Protein AF-A0A842RXN8-F1 (afdb_monomer)

Secondary structure (DSSP, 8-state):
----HHHHHHHTTGGGS-EEEEEE--S-EEEETTEEEEHHHHHHHHHHHHH-TT-EEEEEEETTEEEEEEEETTTTEEEEEEEEE-SS-TT-GGGEEEEEEEEES-HHHHHHHHHHHHTTSTT-SGGG--HHHHHHHH---HHHHHHHHHHHHTT-------------PEEPTTT--EE-TT-SB-TTT--B--

Structure (mmCIF, N/CA/C/O backbone):
data_AF-A0A842RXN8-F1
#
_entry.id   AF-A0A842RXN8-F1
#
loop_
_atom_site.group_PDB
_atom_site.id
_atom_site.type_symbol
_atom_site.label_atom_id
_atom_site.label_alt_id
_atom_site.label_comp_id
_atom_site.label_asym_id
_atom_site.label_entity_id
_atom_site.label_seq_id
_atom_site.pdbx_PDB_ins_code
_atom_site.Cartn_x
_atom_site.Cartn_y
_atom_site.Cartn_z
_atom_site.occupancy
_atom_site.B_iso_or_equiv
_atom_site.auth_seq_id
_atom_site.auth_comp_id
_atom_site.auth_asym_id
_atom_site.auth_atom_id
_atom_site.pdbx_PDB_model_num
ATOM 1 N N . MET A 1 1 ? -22.530 16.333 -2.460 1.00 47.72 1 MET A N 1
ATOM 2 C CA . MET A 1 1 ? -21.051 16.400 -2.542 1.00 47.72 1 MET A CA 1
ATOM 3 C C . MET A 1 1 ? -20.517 15.001 -2.287 1.00 47.72 1 MET A C 1
ATOM 5 O O . MET A 1 1 ? -20.936 14.404 -1.306 1.00 47.72 1 MET A O 1
ATOM 9 N N . GLY A 1 2 ? -19.702 14.443 -3.186 1.00 62.78 2 GLY A N 1
ATOM 10 C CA . GLY A 1 2 ? -19.192 13.072 -3.041 1.00 62.78 2 GLY A CA 1
ATOM 11 C C . GLY A 1 2 ? -18.270 12.905 -1.828 1.00 62.78 2 GLY A C 1
ATOM 12 O O . GLY A 1 2 ? -17.627 13.869 -1.405 1.00 62.78 2 GLY A O 1
ATOM 13 N N . ARG A 1 3 ? -18.215 11.684 -1.283 1.00 77.88 3 ARG A N 1
ATOM 14 C CA . ARG A 1 3 ? -17.293 11.303 -0.204 1.00 77.88 3 ARG A CA 1
ATOM 15 C C . ARG A 1 3 ? -15.842 11.494 -0.651 1.00 77.88 3 ARG A C 1
ATOM 17 O O . ARG A 1 3 ? -15.485 11.142 -1.775 1.00 77.88 3 ARG A O 1
ATOM 24 N N . ASN A 1 4 ? -15.014 12.084 0.209 1.00 91.00 4 ASN A N 1
ATOM 25 C CA . ASN A 1 4 ? -13.593 12.319 -0.063 1.00 91.00 4 ASN A CA 1
ATOM 26 C C . ASN A 1 4 ? -12.763 11.580 0.983 1.00 91.00 4 ASN A C 1
ATOM 28 O O . ASN A 1 4 ? -12.645 12.052 2.114 1.00 91.00 4 ASN A O 1
ATOM 32 N N . ALA A 1 5 ? -12.176 10.445 0.589 1.00 93.38 5 ALA A N 1
ATOM 33 C CA . ALA A 1 5 ? -11.492 9.536 1.508 1.00 93.38 5 ALA A CA 1
ATOM 34 C C . ALA A 1 5 ? -10.408 10.247 2.333 1.00 93.38 5 ALA A C 1
ATOM 36 O O . ALA A 1 5 ? -10.361 10.083 3.547 1.00 93.38 5 ALA A O 1
ATOM 37 N N . LYS A 1 6 ? -9.600 11.120 1.714 1.00 95.25 6 LYS A N 1
ATOM 38 C CA . LYS A 1 6 ? -8.552 11.883 2.416 1.00 95.25 6 LYS A CA 1
ATOM 39 C C . LYS A 1 6 ? -9.122 12.821 3.479 1.00 95.25 6 LYS A C 1
ATOM 41 O O . LYS A 1 6 ? -8.621 12.885 4.604 1.00 95.25 6 LYS A O 1
ATOM 46 N N . LYS A 1 7 ? -10.147 13.599 3.116 1.00 94.56 7 LYS A N 1
ATOM 47 C CA . LYS A 1 7 ? -10.779 14.557 4.034 1.00 94.56 7 LYS A CA 1
ATOM 48 C C . LYS A 1 7 ? -11.451 13.822 5.193 1.00 94.56 7 LYS A C 1
ATOM 50 O O . LYS A 1 7 ? -11.283 14.234 6.338 1.00 94.56 7 LYS A O 1
ATOM 55 N N . GLU A 1 8 ? -12.149 12.730 4.900 1.00 94.50 8 GLU A N 1
ATOM 56 C CA . GLU A 1 8 ? -12.838 11.902 5.892 1.00 94.50 8 GLU A CA 1
ATOM 57 C C . GLU A 1 8 ? -11.858 11.207 6.836 1.00 94.50 8 GLU A C 1
ATOM 59 O O . GLU A 1 8 ? -12.010 11.319 8.051 1.00 94.50 8 GLU A O 1
ATOM 64 N N . ALA A 1 9 ? -10.802 10.587 6.306 1.00 94.25 9 ALA A N 1
ATOM 65 C CA . ALA A 1 9 ? -9.744 9.972 7.101 1.00 94.25 9 ALA A CA 1
ATOM 66 C C . ALA A 1 9 ? -9.095 10.984 8.059 1.00 94.25 9 ALA A C 1
ATOM 68 O O . ALA A 1 9 ? -8.875 10.684 9.234 1.00 94.25 9 ALA A O 1
ATOM 69 N N . LYS A 1 10 ? -8.845 12.219 7.593 1.00 94.81 10 LYS A N 1
ATOM 70 C CA . LYS A 1 10 ? -8.321 13.301 8.441 1.00 94.81 10 LYS A CA 1
ATOM 71 C C . LYS A 1 10 ? -9.308 13.698 9.540 1.00 94.81 10 LYS A C 1
ATOM 73 O O . LYS A 1 10 ? -8.903 13.808 10.694 1.00 94.81 10 LYS A O 1
ATOM 78 N N . GLN A 1 11 ? -10.577 13.918 9.195 1.00 95.06 11 GLN A N 1
ATOM 79 C CA . GLN A 1 11 ? -11.619 14.305 10.155 1.00 95.06 11 GLN A CA 1
ATOM 80 C C . GLN A 1 11 ? -11.840 13.237 11.230 1.00 95.06 11 GLN A C 1
ATOM 82 O O . GLN A 1 11 ? -12.031 13.574 12.393 1.00 95.06 11 GLN A O 1
ATOM 87 N N . LYS A 1 12 ? -11.755 11.961 10.850 1.00 94.56 12 LYS A N 1
ATOM 88 C CA . LYS A 1 12 ? -11.959 10.810 11.739 1.00 94.56 12 LYS A CA 1
ATOM 89 C C . LYS A 1 12 ? -10.683 10.348 12.449 1.00 94.56 12 LYS A C 1
ATOM 91 O O . LYS A 1 12 ? -10.710 9.363 13.172 1.00 94.56 12 LYS A O 1
ATOM 96 N N . GLY A 1 13 ? -9.564 11.052 12.267 1.00 95.19 13 GLY A N 1
ATOM 97 C CA . GLY A 1 13 ? -8.332 10.796 13.011 1.00 95.19 13 GLY A CA 1
ATOM 98 C C . GLY A 1 13 ? -7.516 9.585 12.548 1.00 95.19 13 GLY A C 1
ATOM 99 O O . GLY 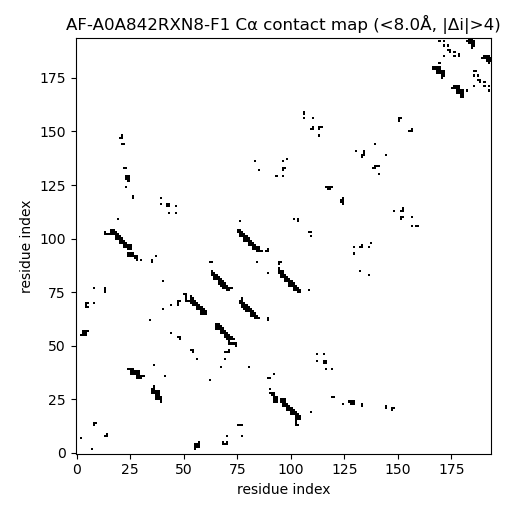A 1 13 ? -6.595 9.200 13.258 1.00 95.19 13 GLY A O 1
ATOM 100 N N . PHE A 1 14 ? -7.761 9.030 11.357 1.00 95.19 14 PHE A N 1
ATOM 101 C CA . PHE A 1 14 ? -7.015 7.868 10.839 1.00 95.19 14 PHE A CA 1
ATOM 102 C C . PHE A 1 14 ? -5.510 8.135 10.717 1.00 95.19 14 PHE A C 1
ATOM 104 O O . PHE A 1 14 ? -4.695 7.248 10.926 1.00 95.19 14 PHE A O 1
ATOM 111 N N . LYS A 1 15 ? -5.119 9.389 10.460 1.00 93.62 15 LYS A N 1
ATOM 112 C CA . LYS A 1 15 ? -3.708 9.816 10.430 1.00 93.62 15 LYS A CA 1
ATOM 113 C C . LYS A 1 15 ? -2.999 9.761 11.793 1.00 93.62 15 LYS A C 1
ATOM 115 O O . LYS A 1 15 ? -1.802 10.015 11.841 1.00 93.62 15 LYS A O 1
ATOM 120 N N . LYS A 1 16 ? -3.724 9.482 12.881 1.00 94.75 16 LYS A N 1
ATOM 121 C CA . LYS A 1 16 ? -3.166 9.262 14.224 1.00 94.75 16 LYS A CA 1
ATOM 122 C C . LYS A 1 16 ? -2.977 7.776 14.549 1.00 94.75 16 LYS A C 1
ATOM 124 O O . LYS A 1 16 ? -2.412 7.471 15.592 1.00 94.75 16 LYS A O 1
ATOM 129 N N . LEU A 1 17 ? -3.477 6.874 13.701 1.00 94.06 17 LEU A N 1
ATOM 130 C CA . LEU A 1 17 ? -3.315 5.435 13.885 1.00 94.06 17 LEU A CA 1
ATOM 131 C C . LEU A 1 17 ? -1.861 5.017 13.627 1.00 94.06 17 LEU A C 1
ATOM 133 O O . LEU A 1 17 ? -1.145 5.735 12.916 1.00 94.06 17 LEU A O 1
ATOM 137 N N . PRO A 1 18 ? -1.433 3.851 14.148 1.00 96.44 18 PRO A N 1
ATOM 138 C CA . PRO A 1 18 ? -0.159 3.259 13.770 1.00 96.44 18 PRO A CA 1
ATOM 139 C C . PRO A 1 18 ? -0.029 3.176 12.247 1.00 96.44 18 PRO A C 1
ATOM 141 O O . PRO A 1 18 ? -0.975 2.811 11.544 1.00 96.44 18 PRO A O 1
ATOM 144 N N . MET A 1 19 ? 1.146 3.549 11.746 1.00 97.31 19 MET A N 1
ATOM 145 C CA . MET A 1 19 ? 1.426 3.633 10.318 1.00 97.31 19 MET A CA 1
ATOM 146 C C . MET A 1 19 ? 2.530 2.650 9.941 1.00 97.31 19 MET A C 1
ATOM 148 O O . MET A 1 19 ? 3.609 2.676 10.530 1.00 97.31 19 MET A O 1
ATOM 152 N N . THR A 1 20 ? 2.283 1.848 8.909 1.00 97.69 20 THR A N 1
ATOM 153 C CA . THR A 1 20 ? 3.316 1.075 8.212 1.00 97.69 20 THR A CA 1
ATOM 154 C C . THR A 1 20 ? 3.541 1.665 6.827 1.00 97.69 20 THR A C 1
ATOM 156 O O . THR A 1 20 ? 2.581 1.967 6.119 1.00 97.69 20 THR A O 1
ATOM 159 N N . THR A 1 21 ? 4.801 1.824 6.422 1.00 98.25 21 THR A N 1
ATOM 160 C CA . THR A 1 21 ? 5.158 2.282 5.075 1.00 98.25 21 THR A CA 1
ATOM 161 C C . THR A 1 21 ? 5.793 1.150 4.285 1.00 98.25 21 THR A C 1
ATOM 163 O O . THR A 1 21 ? 6.840 0.644 4.671 1.00 98.25 21 THR A O 1
ATOM 166 N N . LEU A 1 22 ? 5.198 0.805 3.148 1.00 98.06 22 LEU A N 1
ATOM 167 C CA . LEU A 1 22 ? 5.784 -0.081 2.151 1.00 98.06 22 LEU A CA 1
ATOM 168 C C . LEU A 1 22 ? 6.239 0.730 0.940 1.00 98.06 22 LEU A C 1
ATOM 170 O O . LEU A 1 22 ? 5.736 1.821 0.657 1.00 98.06 22 LEU A O 1
ATOM 174 N N . TYR A 1 23 ? 7.182 0.162 0.206 1.00 98.19 23 TYR A N 1
ATOM 175 C CA . TYR A 1 23 ? 7.696 0.714 -1.039 1.00 98.19 23 TYR A CA 1
ATOM 176 C C . TYR A 1 23 ? 7.709 -0.372 -2.101 1.00 98.19 23 TYR A C 1
ATOM 178 O O . TYR A 1 23 ? 7.954 -1.529 -1.774 1.00 98.19 23 TYR A O 1
ATOM 186 N N . GLY A 1 24 ? 7.468 -0.012 -3.355 1.00 96.75 24 GLY A N 1
ATOM 187 C CA . GLY A 1 24 ? 7.450 -0.989 -4.436 1.00 96.75 24 GLY A CA 1
ATOM 188 C C . GLY A 1 24 ? 7.269 -0.352 -5.800 1.00 96.75 24 GLY A C 1
ATOM 189 O O . GLY A 1 24 ? 7.542 0.834 -5.996 1.00 96.75 24 GLY A O 1
ATOM 190 N N . ARG A 1 25 ? 6.790 -1.147 -6.746 1.00 95.38 25 ARG A N 1
ATOM 191 C CA . ARG A 1 25 ? 6.316 -0.665 -8.038 1.00 95.38 25 ARG A CA 1
ATOM 192 C C . ARG A 1 25 ? 5.126 -1.496 -8.503 1.00 95.38 25 ARG A C 1
ATOM 194 O O . ARG A 1 25 ? 5.035 -2.665 -8.117 1.00 95.38 25 ARG A O 1
ATOM 201 N N . PRO A 1 26 ? 4.272 -0.938 -9.369 1.00 96.56 26 PRO A N 1
ATOM 202 C CA . PRO A 1 26 ? 3.205 -1.713 -9.970 1.00 96.56 26 PRO A CA 1
ATOM 203 C C . PRO A 1 26 ? 3.763 -2.736 -10.966 1.00 96.56 26 PRO A C 1
ATOM 205 O O . PRO A 1 26 ? 4.841 -2.547 -11.559 1.00 96.56 26 PRO A O 1
ATOM 208 N N . LYS A 1 27 ? 3.006 -3.815 -11.187 1.00 96.38 27 LYS A N 1
ATOM 209 C CA . LYS A 1 27 ? 3.269 -4.765 -12.284 1.00 96.38 27 LYS A CA 1
ATOM 210 C C . LYS A 1 27 ? 2.697 -4.227 -13.587 1.00 96.38 27 LYS A C 1
ATOM 212 O O . LYS A 1 27 ? 3.329 -4.337 -14.636 1.00 96.38 27 LYS A O 1
ATOM 217 N N . SER A 1 28 ? 1.542 -3.575 -13.511 1.00 95.69 28 SER A N 1
ATOM 218 C CA . SER A 1 28 ? 0.807 -3.055 -14.655 1.00 95.69 28 SER A CA 1
ATOM 219 C C . SER A 1 28 ? 0.072 -1.749 -14.347 1.00 95.69 28 SER A C 1
ATOM 221 O O . SER A 1 28 ? -0.269 -1.430 -13.208 1.00 95.69 28 SER A O 1
ATOM 223 N N . MET A 1 29 ? -0.193 -0.984 -15.407 1.00 93.69 29 MET A N 1
ATOM 224 C CA . MET A 1 29 ? -0.922 0.280 -15.345 1.00 93.69 29 MET A CA 1
ATOM 225 C C . MET A 1 29 ? -2.223 0.154 -16.132 1.00 93.69 29 MET A C 1
ATOM 227 O O . MET A 1 29 ? -2.208 -0.119 -17.333 1.00 93.69 29 MET A O 1
ATOM 231 N N . LYS A 1 30 ? -3.363 0.412 -15.489 1.00 92.19 30 LYS A N 1
ATOM 232 C CA . LYS A 1 30 ? -4.641 0.560 -16.187 1.00 92.19 30 LYS A CA 1
ATOM 233 C C . LYS A 1 30 ? -4.811 2.001 -16.643 1.00 92.19 30 LYS A C 1
ATOM 235 O O . LYS A 1 30 ? -4.918 2.916 -15.824 1.00 92.19 30 LYS A O 1
ATOM 240 N N . MET A 1 31 ? -4.887 2.197 -17.954 1.00 88.00 31 MET A N 1
ATOM 241 C CA . MET A 1 31 ? -5.174 3.507 -18.527 1.00 88.00 31 MET A CA 1
ATOM 242 C C . MET A 1 31 ? -6.654 3.858 -18.388 1.00 88.00 31 MET A C 1
ATOM 244 O O . MET A 1 31 ? -7.544 3.048 -18.641 1.00 88.00 31 MET A O 1
ATOM 248 N N . MET A 1 32 ? -6.899 5.095 -17.980 1.00 82.44 32 MET A N 1
ATOM 249 C CA . MET A 1 32 ? -8.198 5.755 -17.964 1.00 82.44 32 MET A CA 1
ATOM 250 C C . MET A 1 32 ? -8.091 7.017 -18.830 1.00 82.44 32 MET A C 1
ATOM 252 O O . MET A 1 32 ? -6.990 7.485 -19.099 1.00 82.44 32 MET A O 1
ATOM 256 N N . PHE A 1 33 ? -9.221 7.587 -19.251 1.00 75.31 33 PHE A N 1
ATOM 257 C CA . PHE A 1 33 ? -9.285 8.659 -20.260 1.00 75.31 33 PHE A CA 1
ATOM 258 C C . PHE A 1 33 ? -8.192 9.745 -20.140 1.00 75.31 33 PHE A C 1
ATOM 260 O O . PHE A 1 33 ? -7.535 10.070 -21.120 1.00 75.31 33 PHE A O 1
ATOM 267 N N . SER A 1 34 ? -7.952 10.267 -18.932 1.00 71.50 34 SER A N 1
ATOM 268 C CA . SER A 1 34 ? -6.905 11.267 -18.651 1.00 71.50 34 SER A CA 1
ATOM 269 C C . SER A 1 34 ? -6.012 10.907 -17.460 1.00 71.50 34 SER A C 1
ATOM 271 O O . SER A 1 34 ? -5.303 11.755 -16.915 1.00 71.50 34 SER A O 1
ATOM 273 N N . LYS A 1 35 ? -6.080 9.655 -17.003 1.00 82.12 35 LYS A N 1
ATOM 274 C CA . LYS A 1 35 ? -5.444 9.190 -15.767 1.00 82.12 35 LYS A CA 1
ATOM 275 C C . LYS A 1 35 ? -4.912 7.780 -15.952 1.00 82.12 35 LYS A C 1
ATOM 277 O O . LYS A 1 35 ? -5.267 7.076 -16.886 1.00 82.12 35 LYS A O 1
ATOM 282 N N . TYR A 1 36 ? -4.107 7.343 -15.010 1.00 89.38 36 TYR A N 1
ATOM 283 C CA . TYR A 1 36 ? -3.697 5.956 -14.900 1.00 89.38 36 TYR A CA 1
ATOM 284 C C . TYR A 1 36 ? -4.035 5.458 -13.500 1.00 89.38 36 TYR A C 1
ATOM 286 O O . TYR A 1 36 ? -4.193 6.255 -12.570 1.00 89.38 36 TYR A O 1
ATOM 294 N N . LYS A 1 37 ? -4.173 4.146 -13.355 1.00 93.50 37 LYS A N 1
ATOM 295 C CA . LYS A 1 37 ? -4.344 3.484 -12.067 1.00 93.50 37 LYS A CA 1
ATOM 296 C C . LYS A 1 37 ? -3.399 2.280 -12.011 1.00 93.50 37 LYS A C 1
ATOM 298 O O . LYS A 1 37 ? -3.542 1.404 -12.864 1.00 93.50 37 LYS A O 1
ATOM 303 N N . PRO A 1 38 ? -2.455 2.239 -11.062 1.00 95.81 38 PRO A N 1
ATOM 304 C CA . PRO A 1 38 ? -1.633 1.057 -10.855 1.00 95.81 38 PRO A CA 1
ATOM 305 C C . PRO A 1 38 ? -2.492 -0.119 -10.388 1.00 95.81 38 PRO A C 1
ATOM 307 O O . PRO A 1 38 ? -3.501 0.075 -9.696 1.00 95.81 38 PRO A O 1
ATOM 310 N N . ASP A 1 39 ? -2.102 -1.335 -10.752 1.00 96.94 39 ASP A N 1
ATOM 311 C CA . ASP A 1 39 ? -2.735 -2.548 -10.233 1.00 96.94 39 ASP A CA 1
ATOM 312 C C . ASP A 1 39 ? -2.635 -2.664 -8.714 1.00 96.94 39 ASP A C 1
ATOM 314 O O . ASP A 1 39 ? -3.626 -3.047 -8.102 1.00 96.94 39 ASP A O 1
ATOM 318 N N . THR A 1 40 ? -1.549 -2.195 -8.095 1.00 97.44 40 THR A N 1
ATOM 319 C CA . THR A 1 40 ? -1.423 -2.096 -6.634 1.00 97.44 40 THR A CA 1
ATOM 320 C C . THR A 1 40 ? -2.638 -1.418 -5.990 1.00 97.44 40 THR A C 1
ATOM 322 O O . THR A 1 40 ? -3.213 -1.925 -5.030 1.00 97.44 40 THR A O 1
ATOM 325 N N . VAL A 1 41 ? -3.104 -0.288 -6.541 1.00 97.44 41 VAL A N 1
ATOM 326 C CA . VAL A 1 41 ? -4.292 0.421 -6.023 1.00 97.44 41 VAL A CA 1
ATOM 327 C C . VAL A 1 41 ? -5.560 -0.394 -6.240 1.00 97.44 41 VAL A C 1
ATOM 329 O O . VAL A 1 41 ? -6.460 -0.372 -5.403 1.00 97.44 41 VAL A O 1
ATOM 332 N N . ARG A 1 42 ? -5.666 -1.064 -7.392 1.00 97.38 42 ARG A N 1
ATOM 333 C CA . ARG A 1 42 ? -6.835 -1.879 -7.727 1.00 97.38 42 ARG A CA 1
ATOM 334 C C . ARG A 1 42 ? -6.961 -3.053 -6.758 1.00 97.38 42 ARG A C 1
ATOM 336 O O . ARG A 1 42 ? -8.018 -3.197 -6.162 1.00 97.38 42 ARG A O 1
ATOM 343 N N . GLU A 1 43 ? -5.891 -3.811 -6.570 1.00 98.25 43 GLU A N 1
ATOM 344 C CA . GLU A 1 43 ? -5.865 -5.017 -5.741 1.00 98.25 43 GLU A CA 1
ATOM 345 C C . GLU A 1 43 ? -6.091 -4.690 -4.256 1.00 98.25 43 GLU A C 1
ATOM 347 O O . GLU A 1 43 ? -6.952 -5.287 -3.611 1.00 98.25 43 GLU A O 1
ATOM 352 N N . ILE A 1 44 ? -5.431 -3.651 -3.721 1.00 98.44 44 ILE A N 1
ATOM 353 C CA . ILE A 1 44 ? -5.701 -3.184 -2.348 1.00 98.44 44 ILE A CA 1
ATOM 354 C C . ILE A 1 44 ? -7.155 -2.710 -2.217 1.00 98.44 44 ILE A C 1
ATOM 356 O O . ILE A 1 44 ? -7.818 -3.004 -1.224 1.00 98.44 44 ILE A O 1
ATOM 360 N N . GLY A 1 45 ? -7.668 -1.975 -3.208 1.00 97.94 45 GLY A N 1
ATOM 361 C CA . GLY A 1 45 ? -9.048 -1.498 -3.207 1.00 97.94 45 GLY A CA 1
ATOM 362 C C . GLY A 1 45 ? -10.075 -2.634 -3.234 1.00 97.94 45 GLY A C 1
ATOM 363 O O . GLY A 1 45 ? -11.068 -2.569 -2.513 1.00 97.94 45 GLY A O 1
ATOM 364 N N . GLU A 1 46 ? -9.834 -3.683 -4.022 1.00 98.00 46 GLU A N 1
ATOM 365 C CA . GLU A 1 46 ? -10.675 -4.885 -4.079 1.00 98.00 46 GLU A CA 1
ATOM 366 C C . GLU A 1 46 ? -10.677 -5.626 -2.735 1.00 98.00 46 GLU A C 1
ATOM 368 O O . GLU A 1 46 ? -11.755 -5.926 -2.214 1.00 98.00 46 GLU A O 1
ATOM 373 N N . TYR A 1 47 ? -9.506 -5.806 -2.112 1.00 98.00 47 TYR A N 1
ATOM 374 C CA . TYR A 1 47 ? -9.405 -6.345 -0.753 1.00 98.00 47 TYR A CA 1
ATOM 375 C C . TYR A 1 47 ? -10.198 -5.500 0.252 1.00 98.00 47 TYR A C 1
ATOM 377 O O . TYR A 1 47 ? -11.086 -6.018 0.931 1.00 98.00 47 TYR A O 1
ATOM 385 N N . MET A 1 48 ? -9.944 -4.190 0.318 1.00 98.38 48 MET A N 1
ATOM 386 C CA . MET A 1 48 ? -10.601 -3.299 1.280 1.00 98.38 48 MET A CA 1
ATOM 387 C C . MET A 1 48 ? -12.121 -3.265 1.094 1.00 98.38 48 MET A C 1
ATOM 389 O O . MET A 1 48 ? -12.863 -3.261 2.074 1.00 98.38 48 MET A O 1
ATOM 393 N N . LYS A 1 49 ? -12.594 -3.295 -0.156 1.00 97.56 49 LYS A N 1
ATOM 394 C CA . LYS A 1 49 ? -14.021 -3.374 -0.482 1.00 97.56 49 LYS A CA 1
ATOM 395 C C . LYS A 1 49 ? -14.648 -4.702 -0.049 1.00 97.56 49 LYS A C 1
ATOM 397 O O . LYS A 1 49 ? -15.821 -4.715 0.312 1.00 97.56 49 LYS A O 1
ATOM 402 N N . SER A 1 50 ? -13.894 -5.802 -0.081 1.00 97.50 50 SER A N 1
ATOM 403 C CA . SER A 1 50 ? -14.386 -7.121 0.341 1.00 97.50 50 SER A CA 1
ATOM 404 C C . SER A 1 50 ? -14.616 -7.213 1.854 1.00 97.50 50 SER A C 1
ATOM 406 O O . SER A 1 50 ? -15.534 -7.901 2.295 1.00 97.50 50 SER A O 1
ATOM 408 N N . ILE A 1 51 ? -13.825 -6.482 2.646 1.00 97.25 51 ILE A N 1
ATOM 409 C CA . ILE A 1 51 ? -13.906 -6.507 4.113 1.00 97.25 51 ILE A CA 1
ATOM 410 C C . ILE A 1 51 ? -14.757 -5.376 4.697 1.00 97.25 51 ILE A C 1
ATOM 412 O O . ILE A 1 51 ? -15.151 -5.463 5.862 1.00 97.25 51 ILE A O 1
ATOM 416 N N . ASP A 1 52 ? -15.023 -4.311 3.937 1.00 96.19 52 ASP A N 1
ATOM 417 C CA . ASP A 1 52 ? -15.728 -3.130 4.427 1.00 96.19 52 ASP A CA 1
ATOM 418 C C . ASP A 1 52 ? -16.681 -2.531 3.371 1.00 96.19 52 ASP A C 1
ATOM 420 O O . ASP A 1 52 ? -16.233 -1.909 2.401 1.00 96.19 52 ASP A O 1
ATOM 424 N N . PRO A 1 53 ? -18.011 -2.623 3.568 1.00 94.12 53 PRO A N 1
ATOM 425 C CA . PRO A 1 53 ? -18.984 -2.035 2.648 1.00 94.12 53 PRO A CA 1
ATOM 426 C C . PRO A 1 53 ? -18.962 -0.498 2.644 1.00 94.12 53 PRO A C 1
ATOM 428 O O . PRO A 1 53 ? -19.493 0.119 1.721 1.00 94.12 53 PRO A O 1
ATOM 431 N N . SER A 1 54 ? -18.349 0.141 3.647 1.00 94.44 54 SER A N 1
ATOM 432 C CA . SER A 1 54 ? -18.181 1.597 3.709 1.00 94.44 54 SER A CA 1
ATOM 433 C C . SER A 1 54 ? -17.025 2.120 2.854 1.00 94.44 54 SER A C 1
ATOM 435 O O . SER A 1 54 ? -16.770 3.327 2.883 1.00 94.44 54 SER A O 1
ATOM 437 N N . PHE A 1 55 ? -16.345 1.237 2.111 1.00 97.19 55 PHE A N 1
ATOM 438 C CA . PHE A 1 55 ? -15.167 1.551 1.316 1.00 97.19 55 PHE A CA 1
ATOM 439 C C . PHE A 1 55 ? -15.352 2.771 0.404 1.00 97.19 55 PHE A C 1
ATOM 441 O O . PHE A 1 55 ? -16.298 2.861 -0.384 1.00 97.19 55 PHE A O 1
ATOM 448 N N . VAL A 1 56 ? -14.391 3.692 0.470 1.00 96.56 56 VAL A N 1
ATOM 449 C CA . VAL A 1 56 ? -14.298 4.861 -0.406 1.00 96.56 56 VAL A CA 1
ATOM 450 C C . VAL A 1 56 ? -12.905 4.935 -1.010 1.00 96.56 56 VAL A C 1
ATOM 452 O O . VAL A 1 56 ? -11.903 4.966 -0.298 1.00 96.56 56 VAL A O 1
ATOM 455 N N . GLU A 1 57 ? -12.851 5.068 -2.331 1.00 95.88 57 GLU A N 1
ATOM 456 C CA . GLU A 1 57 ? -11.634 5.384 -3.071 1.00 95.88 57 GLU A CA 1
ATOM 457 C C . GLU A 1 57 ? -11.724 6.798 -3.648 1.00 95.88 57 GLU A C 1
ATOM 459 O O . GLU A 1 57 ? -12.697 7.161 -4.309 1.00 95.88 57 GLU A O 1
ATOM 464 N N . THR A 1 58 ? -10.676 7.594 -3.451 1.00 95.75 58 THR A N 1
ATOM 465 C CA . THR A 1 58 ? -10.481 8.856 -4.179 1.00 95.75 58 THR A CA 1
ATOM 466 C C . THR A 1 58 ? -9.036 9.001 -4.637 1.00 95.75 58 THR A C 1
ATOM 468 O O . THR A 1 58 ? -8.148 8.313 -4.150 1.00 95.75 58 THR A O 1
ATOM 471 N N . SER A 1 59 ? -8.781 9.898 -5.584 1.00 94.38 59 SER A N 1
ATOM 472 C CA . SER A 1 59 ? -7.432 10.182 -6.075 1.00 94.38 59 SER A CA 1
ATOM 473 C C . SER A 1 59 ? -7.198 11.679 -6.218 1.00 94.38 59 SER A C 1
ATOM 475 O O . SER A 1 59 ? -8.124 12.458 -6.451 1.00 94.38 59 SER A O 1
ATOM 477 N N . SER A 1 60 ? -5.942 12.088 -6.085 1.00 92.94 60 SER A N 1
ATOM 478 C CA . SER A 1 60 ? -5.470 13.438 -6.396 1.00 92.94 60 SER A CA 1
ATOM 479 C C . SER A 1 60 ? -4.090 13.362 -7.032 1.00 92.94 60 SER A C 1
ATOM 481 O O . SER A 1 60 ? -3.389 12.375 -6.841 1.00 92.94 60 SER A O 1
ATOM 483 N N . GLY A 1 61 ? -3.683 14.400 -7.750 1.00 87.06 61 GLY A N 1
ATOM 484 C CA . GLY A 1 61 ? -2.377 14.434 -8.394 1.00 87.06 61 GLY A CA 1
ATOM 485 C C . GLY A 1 61 ? -2.454 14.934 -9.826 1.00 87.06 61 GLY A C 1
ATOM 486 O O . GLY A 1 61 ? -3.463 15.499 -10.249 1.00 87.06 61 GLY A O 1
ATOM 487 N N . GLY A 1 62 ? -1.356 14.746 -10.548 1.00 82.38 62 GLY A N 1
ATOM 488 C CA . GLY A 1 62 ? -1.199 15.145 -11.942 1.00 82.38 62 GLY A CA 1
ATOM 489 C C . GLY A 1 62 ? -0.447 14.085 -12.740 1.00 82.38 62 GLY A C 1
ATOM 490 O O . GLY A 1 62 ? -0.210 12.980 -12.265 1.00 82.38 62 GLY A O 1
ATOM 491 N N . GLY A 1 63 ? -0.017 14.420 -13.956 1.00 79.81 63 GLY A N 1
ATOM 492 C CA . GLY A 1 63 ? 0.541 13.430 -14.889 1.00 79.81 63 GLY A CA 1
ATOM 493 C C . GLY A 1 63 ? 1.817 12.704 -14.431 1.00 79.81 63 GLY A C 1
ATOM 494 O O . GLY A 1 63 ? 2.154 11.683 -15.012 1.00 79.81 63 GLY A O 1
ATOM 495 N N . ARG A 1 64 ? 2.536 13.210 -13.415 1.00 85.19 64 ARG A N 1
ATOM 496 C CA . ARG A 1 64 ? 3.802 12.619 -12.925 1.00 85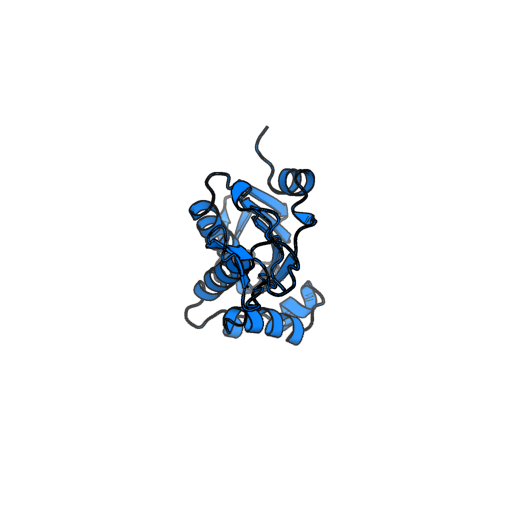.19 64 ARG A CA 1
ATOM 497 C C . ARG A 1 64 ? 3.753 12.052 -11.512 1.00 85.19 64 ARG A C 1
ATOM 499 O O . ARG A 1 64 ? 4.647 11.297 -11.145 1.00 85.19 64 ARG A O 1
ATOM 506 N N . ASN A 1 65 ? 2.773 12.465 -10.718 1.00 90.69 65 ASN A N 1
ATOM 507 C CA . ASN A 1 65 ? 2.602 11.985 -9.356 1.00 90.69 65 ASN A CA 1
ATOM 508 C C . ASN A 1 65 ? 1.108 11.873 -9.097 1.00 90.69 65 ASN A C 1
ATOM 510 O O . ASN A 1 65 ? 0.400 12.879 -9.206 1.00 90.69 65 ASN A O 1
ATOM 514 N N . ASN A 1 66 ? 0.653 10.687 -8.721 1.00 93.19 66 ASN A N 1
ATOM 515 C CA . ASN A 1 66 ? -0.722 10.462 -8.307 1.00 93.19 66 ASN A CA 1
ATOM 516 C C . ASN A 1 66 ? -0.741 9.862 -6.913 1.00 93.19 66 ASN A C 1
ATOM 518 O O . ASN A 1 66 ? 0.075 9.019 -6.565 1.00 93.19 66 ASN A O 1
ATOM 522 N N . THR A 1 67 ? -1.672 10.331 -6.097 1.00 96.19 67 THR A N 1
ATOM 523 C CA . THR A 1 67 ? -1.946 9.766 -4.784 1.00 96.19 67 THR A CA 1
ATOM 524 C C . THR A 1 67 ? -3.356 9.219 -4.769 1.00 96.19 67 THR A C 1
ATOM 526 O O . THR A 1 67 ? -4.312 9.936 -5.079 1.00 96.19 67 THR A O 1
ATOM 529 N N . PHE A 1 68 ? -3.474 7.958 -4.388 1.00 96.81 68 PHE A N 1
ATOM 530 C CA . PHE A 1 68 ? -4.729 7.255 -4.204 1.00 96.81 68 PHE A CA 1
ATOM 531 C C . PHE A 1 68 ? -4.997 7.122 -2.711 1.00 96.81 68 PHE A C 1
ATOM 533 O O . PHE A 1 68 ? -4.090 6.848 -1.929 1.00 96.81 68 PHE A O 1
ATOM 540 N N . TYR A 1 69 ? -6.242 7.362 -2.330 1.00 97.88 69 TYR A N 1
ATOM 541 C CA . TYR A 1 69 ? -6.712 7.362 -0.955 1.00 97.88 69 TYR A CA 1
ATOM 542 C C . TYR A 1 69 ? -7.813 6.319 -0.844 1.00 97.88 69 TYR A C 1
ATOM 544 O O . TYR A 1 69 ? -8.878 6.489 -1.445 1.00 97.88 69 TYR A O 1
ATOM 552 N N . LEU A 1 70 ? -7.545 5.262 -0.089 1.00 98.19 70 LEU A N 1
ATOM 553 C CA . LEU A 1 70 ? -8.442 4.133 0.115 1.00 98.19 70 LEU A CA 1
ATOM 554 C C . LEU A 1 70 ? -8.865 4.132 1.581 1.00 98.19 70 LEU A C 1
ATOM 556 O O . LEU A 1 70 ? -8.015 4.094 2.466 1.00 98.19 70 LEU A O 1
ATOM 560 N N . LEU A 1 71 ? -10.163 4.215 1.853 1.00 98.12 71 LEU A N 1
ATOM 561 C CA . LEU A 1 71 ? -10.703 4.295 3.208 1.00 98.12 71 LEU A CA 1
ATOM 562 C C . LEU A 1 71 ? -11.731 3.189 3.423 1.00 98.12 71 LEU A C 1
ATOM 564 O O . LEU A 1 71 ? -12.763 3.192 2.764 1.00 98.12 71 LEU A O 1
ATOM 568 N N . ALA A 1 72 ? -11.458 2.299 4.372 1.00 97.88 72 ALA A N 1
ATOM 569 C CA . ALA A 1 72 ? -12.389 1.326 4.933 1.00 97.88 72 ALA A CA 1
ATOM 570 C C . ALA A 1 72 ? -12.693 1.770 6.370 1.00 97.88 72 ALA A C 1
ATOM 572 O O . ALA A 1 72 ? -11.913 1.555 7.305 1.00 97.88 72 ALA A O 1
ATOM 573 N N . GLU A 1 73 ? -13.782 2.520 6.520 1.00 95.69 73 GLU A N 1
ATOM 574 C CA . GLU A 1 73 ? -14.067 3.252 7.746 1.00 95.69 73 GLU A CA 1
ATOM 575 C C . GLU A 1 73 ? -14.429 2.334 8.916 1.00 95.69 73 GLU A C 1
ATOM 577 O O . GLU A 1 73 ? -13.889 2.497 10.012 1.00 95.69 73 GLU A O 1
ATOM 582 N N . GLN A 1 74 ? -15.321 1.369 8.691 1.00 95.81 74 GLN A N 1
ATOM 583 C CA . GLN A 1 74 ? -15.799 0.450 9.726 1.00 95.81 74 GLN A CA 1
ATOM 584 C C . GLN A 1 74 ? -14.683 -0.473 10.218 1.00 95.81 74 GLN A C 1
ATOM 586 O O . GLN A 1 74 ? -14.690 -0.890 11.375 1.00 95.81 74 GLN A O 1
ATOM 591 N N . LYS A 1 75 ? -13.701 -0.765 9.359 1.00 96.94 75 LYS A N 1
ATOM 592 C CA . LYS A 1 75 ? -12.514 -1.560 9.703 1.00 96.94 75 LYS A CA 1
ATOM 593 C C . LYS A 1 75 ? -11.348 -0.743 10.253 1.00 96.94 75 LYS A C 1
ATOM 595 O O . LYS A 1 75 ? -10.300 -1.316 10.534 1.00 96.94 75 LYS A O 1
ATOM 600 N N . LYS A 1 76 ? -11.507 0.575 10.437 1.00 96.94 76 LYS A N 1
ATOM 601 C CA . LYS A 1 76 ? -10.423 1.479 10.862 1.00 96.94 76 LYS A CA 1
ATOM 602 C C . LYS A 1 76 ? -9.133 1.267 10.046 1.00 96.94 76 LYS A C 1
ATOM 604 O O . LYS A 1 76 ? -8.031 1.186 10.594 1.00 96.94 76 LYS A O 1
ATOM 609 N N . LEU A 1 77 ? -9.280 1.153 8.728 1.00 98.19 77 LEU A N 1
ATOM 610 C CA . LEU A 1 77 ? -8.180 0.969 7.792 1.00 98.19 77 LEU A CA 1
ATOM 611 C C . LEU A 1 77 ? -8.173 2.093 6.756 1.00 98.19 77 LEU A C 1
ATOM 613 O O . LEU A 1 77 ? -9.165 2.357 6.076 1.00 98.19 77 LEU A O 1
ATOM 617 N N . TYR A 1 78 ? -7.029 2.751 6.620 1.00 98.50 78 TYR A N 1
ATOM 618 C CA . TYR A 1 78 ? -6.819 3.796 5.629 1.00 98.50 78 TYR A CA 1
ATOM 619 C C . TYR A 1 78 ? -5.476 3.603 4.934 1.00 98.50 78 TYR A C 1
ATOM 621 O O . TYR A 1 78 ? -4.471 3.367 5.595 1.00 98.50 78 TYR A O 1
ATOM 629 N N . VAL A 1 79 ? -5.453 3.709 3.608 1.00 98.56 79 VAL A N 1
ATOM 630 C CA . VAL A 1 79 ? -4.244 3.539 2.799 1.00 98.56 79 VAL A CA 1
ATOM 631 C C . VAL A 1 79 ? -4.047 4.757 1.906 1.00 98.56 79 VAL A C 1
ATOM 633 O O . VAL A 1 79 ? -4.961 5.177 1.191 1.00 98.56 79 VAL A O 1
ATOM 636 N N . GLU A 1 80 ? -2.837 5.312 1.925 1.00 98.25 80 GLU A N 1
ATOM 637 C CA . GLU A 1 80 ? -2.381 6.287 0.937 1.00 98.25 80 GLU A CA 1
ATOM 638 C C . GLU A 1 80 ? -1.317 5.658 0.049 1.00 98.25 80 GLU A C 1
ATOM 640 O O . GLU A 1 80 ? -0.248 5.282 0.521 1.00 98.25 80 GLU A O 1
ATOM 645 N N . LEU A 1 81 ? -1.585 5.580 -1.250 1.00 98.12 81 LEU A N 1
ATOM 646 C CA . LEU A 1 81 ? -0.612 5.118 -2.231 1.00 98.12 81 LEU A CA 1
ATOM 647 C C . LEU A 1 81 ? -0.158 6.304 -3.070 1.00 98.12 81 LEU A C 1
ATOM 649 O O . LEU A 1 81 ? -0.933 6.843 -3.858 1.00 98.12 81 LEU A O 1
ATOM 653 N N . LEU A 1 82 ? 1.092 6.718 -2.892 1.00 97.38 82 LEU A N 1
ATOM 654 C CA . LEU A 1 82 ? 1.758 7.717 -3.716 1.00 97.38 82 LEU A CA 1
ATOM 655 C C . LEU A 1 82 ? 2.560 7.019 -4.812 1.00 97.38 82 LEU A C 1
ATOM 657 O O . LEU A 1 82 ? 3.630 6.475 -4.549 1.00 97.38 82 LEU A O 1
ATOM 661 N N . ASP A 1 83 ? 2.074 7.124 -6.038 1.00 95.94 83 ASP A N 1
ATOM 662 C CA . ASP A 1 83 ? 2.789 6.742 -7.244 1.00 95.94 83 ASP A CA 1
ATOM 663 C C . ASP A 1 83 ? 3.609 7.927 -7.775 1.00 95.94 83 ASP A C 1
ATOM 665 O O . ASP A 1 83 ? 3.094 9.043 -7.940 1.00 95.94 83 ASP A O 1
ATOM 669 N N . LYS A 1 84 ? 4.891 7.683 -8.054 1.00 94.88 84 LYS A N 1
ATOM 670 C CA . LYS A 1 84 ? 5.798 8.631 -8.701 1.00 94.88 84 LYS A CA 1
ATOM 671 C C . LYS A 1 84 ? 6.328 8.044 -10.000 1.00 94.88 84 LYS A C 1
ATOM 673 O O . LYS A 1 84 ? 7.058 7.057 -9.996 1.00 94.88 84 LYS A O 1
ATOM 678 N N . MET A 1 85 ? 6.103 8.761 -11.095 1.00 90.31 85 MET A N 1
ATOM 679 C CA . MET A 1 85 ? 6.688 8.425 -12.387 1.00 90.31 85 MET A CA 1
ATOM 680 C C . MET A 1 85 ? 8.126 8.971 -12.516 1.00 90.31 85 MET A C 1
ATOM 682 O O . MET A 1 85 ? 8.463 10.105 -12.141 1.00 90.31 85 MET A O 1
ATOM 686 N N . GLY A 1 86 ? 9.008 8.158 -13.080 1.00 79.19 86 GLY A N 1
ATOM 687 C CA . GLY A 1 86 ? 10.336 8.486 -13.577 1.00 79.19 86 GLY A CA 1
ATOM 688 C C . GLY A 1 86 ? 10.423 8.147 -15.061 1.00 79.19 86 GLY A C 1
ATOM 689 O O . GLY A 1 86 ? 10.635 7.000 -15.415 1.00 79.19 86 GLY A O 1
ATOM 690 N N . GLY A 1 87 ? 10.262 9.148 -15.926 1.00 76.00 87 GLY A N 1
ATOM 691 C CA . GLY A 1 87 ? 10.321 8.976 -17.379 1.00 76.00 87 GLY A CA 1
ATOM 692 C C . GLY A 1 87 ? 9.259 9.796 -18.107 1.00 76.00 87 GLY A C 1
ATOM 693 O O . GLY A 1 87 ? 8.568 10.615 -17.497 1.00 76.00 87 GLY A O 1
ATOM 694 N N . PHE A 1 88 ? 9.154 9.580 -19.419 1.00 76.94 88 PHE A N 1
ATOM 695 C CA . PHE A 1 88 ? 8.171 10.241 -20.287 1.00 76.94 88 PHE A CA 1
ATOM 696 C C . PHE A 1 88 ? 6.955 9.361 -20.607 1.00 76.94 88 PHE A C 1
ATOM 698 O O . PHE A 1 88 ? 5.909 9.895 -20.961 1.00 76.94 88 PHE A O 1
ATOM 705 N N . ASN A 1 89 ? 7.073 8.035 -20.467 1.00 83.94 89 ASN A N 1
ATOM 706 C CA . ASN A 1 89 ? 6.014 7.094 -20.824 1.00 83.94 89 ASN A CA 1
ATOM 707 C C . ASN A 1 89 ? 5.285 6.567 -19.579 1.00 83.94 89 ASN A C 1
ATOM 709 O O . ASN A 1 89 ? 5.801 5.700 -18.874 1.00 83.94 89 ASN A O 1
ATOM 713 N N . VAL A 1 90 ? 4.071 7.072 -19.367 1.00 83.38 90 VAL A N 1
ATOM 714 C CA . VAL A 1 90 ? 3.177 6.724 -18.250 1.00 83.38 90 VAL A CA 1
ATOM 715 C C . VAL A 1 90 ? 2.578 5.317 -18.343 1.00 83.38 90 VAL A C 1
ATOM 717 O O . VAL A 1 90 ? 2.030 4.798 -17.377 1.00 83.38 90 VAL A O 1
ATOM 720 N N . HIS A 1 91 ? 2.663 4.683 -19.512 1.00 84.25 91 HIS A N 1
ATOM 721 C CA . HIS A 1 91 ? 2.111 3.348 -19.731 1.00 84.25 91 HIS A CA 1
ATOM 722 C C . HIS A 1 91 ? 3.036 2.243 -19.220 1.00 84.25 91 HIS A C 1
ATOM 724 O O . HIS A 1 91 ? 2.587 1.126 -18.974 1.00 84.25 91 HIS A O 1
ATOM 730 N N . ASN A 1 92 ? 4.331 2.532 -19.081 1.00 90.31 92 ASN A N 1
ATOM 731 C CA . ASN A 1 92 ? 5.304 1.531 -18.681 1.00 90.31 92 ASN A CA 1
ATOM 732 C C . ASN A 1 92 ? 5.429 1.491 -17.157 1.00 90.31 92 ASN A C 1
ATOM 734 O O . ASN A 1 92 ? 6.050 2.377 -16.576 1.00 90.31 92 ASN A O 1
ATOM 738 N N . ALA A 1 93 ? 4.904 0.439 -16.529 1.00 92.56 93 ALA A N 1
ATOM 739 C CA . ALA A 1 93 ? 4.951 0.242 -15.081 1.00 92.56 93 ALA A CA 1
ATOM 740 C C . ALA A 1 93 ? 6.376 0.308 -14.493 1.00 92.56 93 ALA A C 1
ATOM 742 O O . ALA A 1 93 ? 6.545 0.756 -13.365 1.00 92.56 93 ALA A O 1
ATOM 743 N N . SER A 1 94 ? 7.426 -0.036 -15.254 1.00 92.12 94 SER A N 1
ATOM 744 C CA . SER A 1 94 ? 8.812 0.087 -14.770 1.00 92.12 94 SER A CA 1
ATOM 745 C C . SER A 1 94 ? 9.296 1.531 -14.620 1.00 92.12 94 SER A C 1
ATOM 747 O O . SER A 1 94 ? 10.302 1.791 -13.957 1.00 92.12 94 SER A O 1
ATOM 749 N N . ASN A 1 95 ? 8.582 2.500 -15.195 1.00 93.25 95 ASN A N 1
ATOM 750 C CA . ASN A 1 95 ? 8.827 3.919 -14.950 1.00 93.25 95 ASN A CA 1
ATOM 751 C C . ASN A 1 95 ? 8.228 4.387 -13.622 1.00 93.25 95 ASN A C 1
ATOM 753 O O . ASN A 1 95 ? 8.468 5.525 -13.230 1.00 93.25 95 ASN A O 1
ATOM 757 N N . HIS A 1 96 ? 7.452 3.559 -12.934 1.00 94.75 96 HIS A N 1
ATOM 758 C CA . HIS A 1 96 ? 6.729 3.937 -11.732 1.00 94.75 96 HIS A CA 1
ATOM 759 C C . HIS A 1 96 ? 7.378 3.345 -10.489 1.00 94.75 96 HIS A C 1
ATOM 761 O O . HIS A 1 96 ? 7.933 2.248 -10.509 1.00 94.75 96 HIS A O 1
ATOM 767 N N . VAL A 1 97 ? 7.309 4.104 -9.402 1.00 96.81 97 VAL A N 1
ATOM 768 C CA . VAL A 1 97 ? 7.644 3.638 -8.062 1.00 96.81 97 VAL A CA 1
ATOM 769 C C . VAL A 1 97 ? 6.619 4.167 -7.073 1.00 96.81 97 VAL A C 1
ATOM 771 O O . VAL A 1 97 ? 6.156 5.305 -7.181 1.00 96.81 97 VAL A O 1
ATOM 774 N N . GLU A 1 98 ? 6.294 3.351 -6.084 1.00 97.69 98 GLU A N 1
ATOM 775 C CA . GLU A 1 98 ? 5.188 3.579 -5.166 1.00 97.69 98 GLU A CA 1
ATOM 776 C C . GLU A 1 98 ? 5.678 3.662 -3.723 1.00 97.69 98 GLU A C 1
ATOM 778 O O . GLU A 1 98 ? 6.585 2.939 -3.304 1.00 97.69 98 GLU A O 1
ATOM 783 N N . LYS A 1 99 ? 5.035 4.542 -2.955 1.00 98.31 99 LYS A N 1
ATOM 784 C CA . LYS A 1 99 ? 5.068 4.559 -1.493 1.00 98.31 99 LYS A CA 1
ATOM 785 C C . LYS A 1 99 ? 3.653 4.326 -0.988 1.00 98.31 99 LYS A C 1
ATOM 787 O O . LYS A 1 99 ? 2.749 5.078 -1.347 1.00 98.31 99 LYS A O 1
ATOM 792 N N . ILE A 1 100 ? 3.483 3.323 -0.142 1.00 98.62 100 ILE A N 1
ATOM 793 C CA . ILE A 1 100 ? 2.190 2.846 0.342 1.00 98.62 100 ILE A CA 1
ATOM 794 C C . ILE A 1 100 ? 2.183 3.021 1.857 1.00 98.62 100 ILE A C 1
ATOM 796 O O . ILE A 1 100 ? 2.946 2.374 2.565 1.00 98.62 100 ILE A O 1
ATOM 800 N N . GLU A 1 101 ? 1.358 3.925 2.363 1.00 98.62 101 GLU A N 1
ATOM 801 C CA . GLU A 1 101 ? 1.218 4.208 3.790 1.00 98.62 101 GLU A CA 1
ATOM 802 C C . GLU A 1 101 ? -0.095 3.611 4.288 1.00 98.62 101 GLU A C 1
ATOM 804 O O . GLU A 1 101 ? -1.170 4.022 3.855 1.00 98.62 101 GLU A O 1
ATOM 809 N N . ILE A 1 102 ? -0.001 2.642 5.194 1.00 98.50 102 ILE A N 1
ATOM 810 C CA . ILE A 1 102 ? -1.124 1.886 5.748 1.00 98.50 102 ILE A CA 1
ATOM 811 C C . ILE A 1 102 ? -1.330 2.342 7.190 1.00 98.50 102 ILE A C 1
ATOM 813 O O . ILE A 1 102 ? -0.445 2.172 8.026 1.00 98.50 102 ILE A O 1
ATOM 817 N N . TYR A 1 103 ? -2.495 2.910 7.475 1.00 98.38 103 TYR A N 1
ATOM 818 C CA . TYR A 1 103 ? -2.903 3.421 8.779 1.00 98.38 103 TYR A CA 1
ATOM 819 C C . TYR A 1 103 ? -3.964 2.501 9.376 1.00 98.38 103 TYR A C 1
ATOM 821 O O . TYR A 1 103 ? -5.092 2.449 8.873 1.00 98.38 103 TYR A O 1
ATOM 829 N N . THR A 1 104 ? -3.614 1.773 10.435 1.00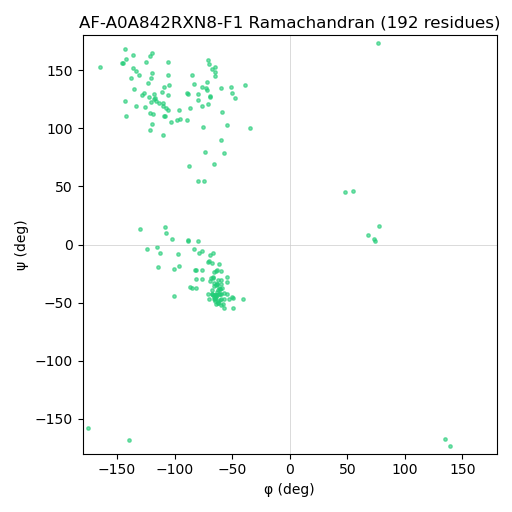 97.88 104 THR A N 1
ATOM 830 C CA . THR A 1 104 ? -4.535 0.849 11.109 1.00 97.88 104 THR A CA 1
ATOM 831 C C . THR A 1 104 ? -4.025 0.434 12.490 1.00 97.88 104 THR A C 1
ATOM 833 O O . THR A 1 104 ? -2.823 0.399 12.741 1.00 97.88 104 THR A O 1
ATOM 836 N N . GLU A 1 105 ? -4.945 0.094 13.392 1.00 95.75 105 GLU A N 1
ATOM 837 C CA . GLU A 1 105 ? -4.630 -0.551 14.679 1.00 95.75 105 GLU A CA 1
ATOM 838 C C . GLU A 1 105 ? -4.440 -2.070 14.514 1.00 95.75 105 GLU A C 1
ATOM 840 O O . GLU A 1 105 ? -3.785 -2.710 15.332 1.00 95.75 105 GLU A O 1
ATOM 845 N N . ASN A 1 106 ? -4.995 -2.652 13.446 1.00 94.88 106 ASN A N 1
ATOM 846 C CA . ASN A 1 106 ? -5.022 -4.091 13.224 1.00 94.88 106 ASN A CA 1
ATOM 847 C C . ASN A 1 106 ? -3.889 -4.523 12.283 1.00 94.88 106 ASN A C 1
ATOM 849 O O . ASN A 1 106 ? -3.962 -4.322 11.070 1.00 94.88 106 ASN A O 1
ATOM 853 N N . GLN A 1 107 ? -2.864 -5.173 12.836 1.00 93.56 107 GLN A N 1
ATOM 854 C CA . GLN A 1 107 ? -1.708 -5.638 12.063 1.00 93.56 107 GLN A CA 1
ATOM 855 C C . GLN A 1 107 ? -2.062 -6.702 11.012 1.00 93.56 107 GLN A C 1
ATOM 857 O O . GLN A 1 107 ? -1.372 -6.789 9.999 1.00 93.56 107 GLN A O 1
ATOM 862 N N . ASN A 1 108 ? -3.173 -7.432 11.173 1.00 94.25 108 ASN A N 1
ATOM 863 C CA . ASN A 1 108 ? -3.627 -8.379 10.151 1.00 94.25 108 ASN A CA 1
ATOM 864 C C . ASN A 1 108 ? -3.989 -7.660 8.846 1.00 94.25 108 ASN A C 1
ATOM 866 O O . ASN A 1 108 ? -3.703 -8.175 7.775 1.00 94.25 108 ASN A O 1
ATOM 870 N N . HIS A 1 109 ? -4.524 -6.433 8.907 1.00 95.81 109 HIS A N 1
ATOM 871 C CA . HIS A 1 109 ? -4.772 -5.655 7.689 1.00 95.81 109 HIS A CA 1
ATOM 872 C C . HIS A 1 109 ? -3.478 -5.272 6.974 1.00 95.81 109 HIS A C 1
ATOM 874 O O . HIS A 1 109 ? -3.446 -5.239 5.747 1.00 95.81 109 HIS A O 1
ATOM 880 N N . VAL A 1 110 ? -2.409 -4.988 7.723 1.00 96.94 110 VAL A N 1
ATOM 881 C CA . VAL A 1 110 ? -1.095 -4.717 7.128 1.00 96.94 110 VAL A CA 1
ATOM 882 C C . VAL A 1 110 ? -0.579 -5.971 6.428 1.00 96.94 110 VAL A C 1
ATOM 884 O O . VAL A 1 110 ? -0.167 -5.889 5.274 1.00 96.94 110 VAL A O 1
ATOM 887 N N . GLN A 1 111 ? -0.667 -7.127 7.089 1.00 96.06 111 GLN A N 1
ATOM 888 C CA . GLN A 1 111 ? -0.262 -8.408 6.516 1.00 96.06 111 GLN A CA 1
ATOM 889 C C . GLN A 1 111 ? -1.051 -8.770 5.260 1.00 96.06 111 GLN A C 1
ATOM 891 O O . GLN A 1 111 ? -0.457 -9.142 4.252 1.00 96.06 111 GLN A O 1
ATOM 896 N N . ASP A 1 112 ? -2.375 -8.649 5.301 1.00 96.62 112 ASP A N 1
ATOM 897 C CA . ASP A 1 112 ? -3.230 -8.955 4.159 1.00 96.62 112 ASP A CA 1
ATOM 898 C C . ASP A 1 112 ? -2.883 -8.058 2.970 1.00 96.62 112 ASP A C 1
ATOM 900 O O . ASP A 1 112 ? -2.754 -8.544 1.852 1.00 96.62 112 ASP A O 1
ATOM 904 N N . ILE A 1 113 ? -2.649 -6.761 3.205 1.00 98.06 113 ILE A N 1
ATOM 905 C CA . ILE A 1 113 ? -2.211 -5.836 2.154 1.00 98.06 113 ILE A CA 1
ATOM 906 C C . ILE A 1 113 ? -0.835 -6.234 1.605 1.00 98.06 113 ILE A C 1
ATOM 908 O O . ILE A 1 113 ? -0.650 -6.232 0.389 1.00 98.06 113 ILE A O 1
ATOM 912 N N . VAL A 1 114 ? 0.122 -6.604 2.461 1.00 97.56 114 VAL A N 1
ATOM 913 C CA . VAL A 1 114 ? 1.434 -7.116 2.026 1.00 97.56 114 VAL A CA 1
ATOM 914 C C . VAL A 1 114 ? 1.265 -8.347 1.137 1.00 97.56 114 VAL A C 1
ATOM 916 O O . VAL A 1 114 ? 1.861 -8.402 0.063 1.00 97.56 114 VAL A O 1
ATOM 919 N N . ASN A 1 115 ? 0.425 -9.298 1.546 1.00 96.62 115 ASN A N 1
ATOM 920 C CA . ASN A 1 115 ? 0.151 -10.520 0.795 1.00 96.62 115 ASN A CA 1
ATOM 921 C C . ASN A 1 115 ? -0.518 -10.218 -0.550 1.00 96.62 115 ASN A C 1
ATOM 923 O O . ASN A 1 115 ? -0.114 -10.780 -1.564 1.00 96.62 115 ASN A O 1
ATOM 927 N N . VAL A 1 116 ? -1.491 -9.302 -0.569 1.00 97.81 116 VAL A N 1
ATOM 928 C CA . VAL A 1 116 ? -2.165 -8.838 -1.788 1.00 97.81 116 VAL A CA 1
ATOM 929 C C . VAL A 1 116 ? -1.152 -8.253 -2.766 1.00 97.81 116 VAL A C 1
ATOM 931 O O . VAL A 1 116 ? -1.111 -8.672 -3.916 1.00 97.81 116 VAL A O 1
ATOM 934 N N . ILE A 1 117 ? -0.298 -7.328 -2.319 1.00 97.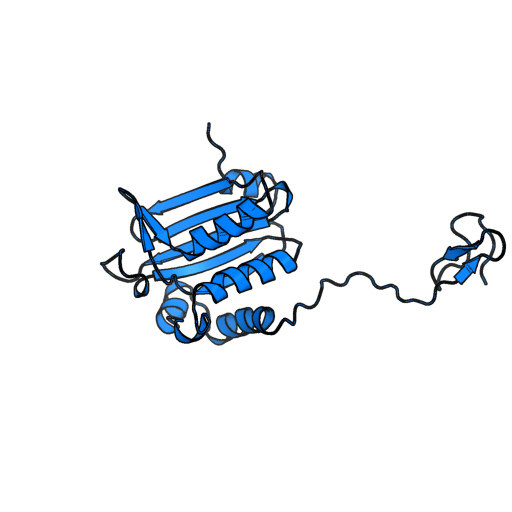94 117 ILE A N 1
ATOM 935 C CA . ILE A 1 117 ? 0.688 -6.684 -3.196 1.00 97.94 117 ILE A CA 1
ATOM 936 C C . ILE A 1 117 ? 1.747 -7.692 -3.660 1.00 97.94 117 ILE A C 1
ATOM 938 O O . ILE A 1 117 ? 2.118 -7.699 -4.832 1.00 97.94 117 ILE A O 1
ATOM 942 N N . ASN A 1 118 ? 2.243 -8.548 -2.764 1.00 97.06 118 ASN A N 1
ATOM 943 C CA . ASN A 1 118 ? 3.223 -9.569 -3.123 1.00 97.06 118 ASN A CA 1
ATOM 944 C C . ASN A 1 118 ? 2.646 -10.566 -4.137 1.00 97.06 118 ASN A C 1
ATOM 946 O O . ASN A 1 118 ? 3.338 -10.925 -5.082 1.00 97.06 118 ASN A O 1
ATOM 950 N N . GLY A 1 119 ? 1.375 -10.947 -3.978 1.00 96.69 119 GLY A N 1
ATOM 951 C CA . GLY A 1 119 ? 0.653 -11.865 -4.861 1.00 96.69 119 GLY A CA 1
ATOM 952 C C . GLY A 1 119 ? 0.333 -11.313 -6.253 1.00 96.69 119 GLY A C 1
ATOM 953 O O . GLY A 1 119 ? -0.077 -12.075 -7.122 1.00 96.69 119 GLY A O 1
ATOM 954 N N . ILE A 1 120 ? 0.561 -10.019 -6.509 1.00 96.81 120 ILE A N 1
ATOM 955 C CA . ILE A 1 120 ? 0.549 -9.468 -7.876 1.00 96.81 120 ILE A CA 1
ATOM 956 C C . ILE A 1 120 ? 1.661 -10.120 -8.721 1.00 96.81 120 ILE A C 1
ATOM 958 O O . ILE A 1 120 ? 1.532 -10.270 -9.942 1.00 96.81 120 ILE A O 1
ATOM 962 N N . TRP A 1 121 ? 2.762 -10.507 -8.077 1.00 95.62 121 TRP A N 1
ATOM 963 C CA . TRP A 1 121 ? 3.957 -11.059 -8.701 1.00 95.62 121 TRP A CA 1
ATOM 964 C C . TRP A 1 121 ? 4.050 -12.561 -8.448 1.00 95.62 121 TRP A C 1
ATOM 966 O O . TRP A 1 121 ? 3.988 -13.012 -7.308 1.00 95.62 121 TRP A O 1
ATOM 976 N N . ASP A 1 122 ? 4.238 -13.333 -9.516 1.00 93.12 122 ASP A N 1
ATOM 977 C CA . ASP A 1 122 ? 4.233 -14.799 -9.452 1.00 93.12 122 ASP A CA 1
ATOM 978 C C . ASP A 1 122 ? 5.429 -15.350 -8.642 1.00 93.12 122 ASP A C 1
ATOM 980 O O . ASP A 1 122 ? 5.334 -16.390 -7.996 1.00 93.12 122 ASP A O 1
ATOM 984 N N . ASP A 1 123 ? 6.540 -14.614 -8.627 1.00 94.50 123 ASP A N 1
ATOM 985 C CA . ASP A 1 123 ? 7.790 -14.862 -7.898 1.00 94.50 123 ASP A CA 1
ATOM 986 C C . ASP A 1 123 ? 7.999 -13.890 -6.713 1.00 94.50 123 ASP A C 1
ATOM 988 O O . ASP A 1 123 ? 9.096 -13.791 -6.155 1.00 94.50 123 ASP A O 1
ATOM 992 N N . GLY A 1 124 ? 6.936 -13.190 -6.300 1.00 94.56 124 GLY A N 1
ATOM 993 C CA . GLY A 1 124 ? 6.964 -12.185 -5.237 1.00 94.56 124 GLY A CA 1
ATOM 994 C C . GLY A 1 124 ? 7.564 -10.846 -5.673 1.00 94.56 124 GLY A C 1
ATOM 995 O O . GLY A 1 124 ? 8.064 -10.682 -6.779 1.00 94.56 124 GLY A O 1
ATOM 996 N N . ILE A 1 125 ? 7.495 -9.833 -4.807 1.00 95.56 125 ILE A N 1
ATOM 997 C CA . ILE A 1 125 ? 7.804 -8.452 -5.214 1.00 95.56 125 ILE A CA 1
ATOM 998 C C . ILE A 1 125 ? 9.307 -8.161 -5.376 1.00 95.56 125 ILE A C 1
ATOM 1000 O O . ILE A 1 125 ? 9.687 -7.301 -6.171 1.00 95.56 125 ILE A O 1
ATOM 1004 N N . PHE A 1 126 ? 10.181 -8.841 -4.626 1.00 95.88 126 PHE A N 1
ATOM 1005 C CA . PHE A 1 126 ? 11.601 -8.472 -4.538 1.00 95.88 126 PHE A CA 1
ATOM 1006 C C . PHE A 1 126 ? 12.371 -8.491 -5.869 1.00 95.88 126 PHE A C 1
ATOM 1008 O O . PHE A 1 126 ? 13.117 -7.532 -6.097 1.00 95.88 126 PHE A O 1
ATOM 1015 N N . PRO A 1 127 ? 12.208 -9.494 -6.758 1.00 96.38 127 PRO A N 1
ATOM 1016 C CA . PRO A 1 127 ? 12.871 -9.509 -8.066 1.00 96.38 127 PRO A CA 1
ATOM 1017 C C . PRO A 1 127 ? 12.513 -8.308 -8.951 1.00 96.38 127 PRO A C 1
ATOM 1019 O O . PRO A 1 127 ? 13.288 -7.930 -9.826 1.00 96.38 127 PRO A O 1
ATOM 1022 N N . HIS A 1 128 ? 11.367 -7.675 -8.692 1.00 95.25 128 HIS A N 1
ATOM 1023 C CA . HIS A 1 128 ? 10.828 -6.577 -9.495 1.00 95.25 128 HIS A CA 1
ATOM 1024 C C . HIS A 1 128 ? 11.054 -5.207 -8.869 1.00 95.25 128 HIS A C 1
ATOM 1026 O O . HIS A 1 128 ? 1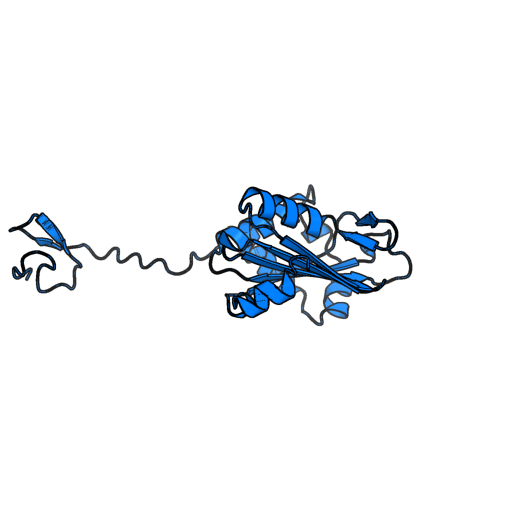0.573 -4.205 -9.389 1.00 95.25 128 HIS A O 1
ATOM 1032 N N . MET A 1 129 ? 11.771 -5.122 -7.752 1.00 94.50 129 MET A N 1
ATOM 1033 C CA . MET A 1 129 ? 12.042 -3.849 -7.094 1.00 94.50 129 MET A CA 1
ATOM 1034 C C . MET A 1 129 ? 12.997 -2.977 -7.914 1.00 94.50 129 MET A C 1
ATOM 1036 O O . MET A 1 129 ? 14.123 -3.355 -8.229 1.00 94.50 129 MET A O 1
ATOM 1040 N N . GLU A 1 130 ? 12.583 -1.740 -8.179 1.00 94.31 130 GLU A N 1
ATOM 1041 C CA . GLU A 1 130 ? 13.421 -0.719 -8.817 1.00 94.31 130 GLU A CA 1
ATOM 1042 C C . GLU A 1 130 ? 14.220 0.041 -7.753 1.00 94.31 130 GLU A C 1
ATOM 1044 O O . GLU A 1 130 ? 13.962 1.220 -7.486 1.00 94.31 130 GLU A O 1
ATOM 1049 N N . TRP A 1 131 ? 15.158 -0.651 -7.104 1.00 94.88 131 TRP A N 1
ATOM 1050 C CA . TRP A 1 131 ? 15.861 -0.162 -5.914 1.00 94.88 131 TRP A CA 1
ATOM 1051 C C . TRP A 1 131 ? 16.418 1.255 -6.078 1.00 94.88 131 TRP A C 1
ATOM 1053 O O . TRP A 1 131 ? 16.044 2.150 -5.325 1.00 94.88 131 TRP A O 1
ATOM 1063 N N . ASP A 1 132 ? 17.213 1.504 -7.117 1.00 94.62 132 ASP A N 1
ATOM 1064 C CA . ASP A 1 132 ? 17.857 2.807 -7.319 1.00 94.62 132 ASP A CA 1
ATOM 1065 C C . ASP A 1 132 ? 16.829 3.934 -7.536 1.00 94.62 132 ASP A C 1
ATOM 1067 O O . ASP A 1 132 ? 17.014 5.077 -7.102 1.00 94.62 132 ASP A O 1
ATOM 1071 N N . LYS A 1 133 ? 15.699 3.628 -8.193 1.00 94.75 133 LYS A N 1
ATOM 1072 C CA . LYS A 1 133 ? 14.605 4.593 -8.386 1.00 94.75 133 LYS A CA 1
ATOM 1073 C C . LYS A 1 133 ? 13.887 4.864 -7.071 1.00 94.75 133 LYS A C 1
ATOM 1075 O O . LYS A 1 133 ? 13.583 6.026 -6.800 1.00 94.75 133 LYS A O 1
ATOM 1080 N N . LEU A 1 134 ? 13.628 3.830 -6.271 1.00 95.56 134 LEU A N 1
ATOM 1081 C CA . LEU A 1 134 ? 13.000 3.940 -4.956 1.00 95.56 134 LEU A CA 1
ATOM 1082 C C . LEU A 1 134 ? 13.829 4.817 -4.019 1.00 95.56 134 LEU A C 1
ATOM 1084 O O . LEU A 1 134 ? 13.316 5.814 -3.499 1.00 95.56 134 LEU A O 1
ATOM 1088 N N . GLU A 1 135 ? 15.120 4.515 -3.891 1.00 95.06 135 GLU A N 1
ATOM 1089 C CA . GLU A 1 135 ? 16.048 5.276 -3.055 1.00 95.06 135 GLU A CA 1
ATOM 1090 C C . GLU A 1 135 ? 16.115 6.737 -3.510 1.00 95.06 135 GLU A C 1
ATOM 1092 O O . GLU A 1 135 ? 15.926 7.659 -2.714 1.00 95.06 135 GLU A O 1
ATOM 1097 N N . LYS A 1 136 ? 16.256 6.980 -4.819 1.00 94.44 136 LYS A N 1
ATOM 1098 C CA . LYS A 1 136 ? 16.316 8.339 -5.379 1.00 94.44 136 LYS A CA 1
ATOM 1099 C C . LYS A 1 136 ? 15.016 9.129 -5.204 1.00 94.44 136 LYS A C 1
ATOM 1101 O O . LYS A 1 136 ? 15.050 10.328 -4.921 1.00 94.44 136 LYS A O 1
ATOM 1106 N N . LYS A 1 137 ? 13.855 8.508 -5.436 1.00 94.19 137 LYS A N 1
ATOM 1107 C CA . LYS A 1 137 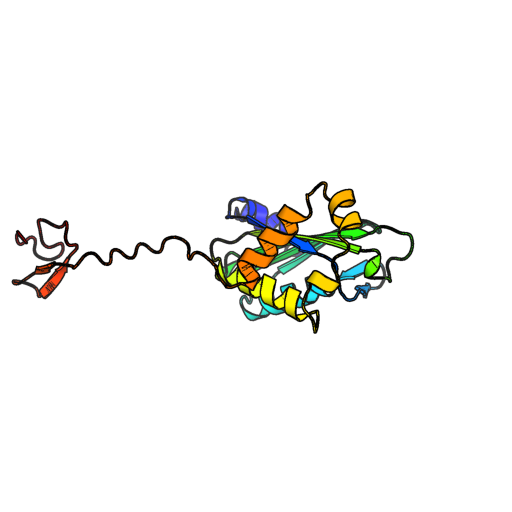? 12.549 9.199 -5.464 1.00 94.19 137 LYS A CA 1
ATOM 1108 C C . LYS A 1 137 ? 11.966 9.424 -4.075 1.00 94.19 137 LYS A C 1
ATOM 1110 O O . LYS A 1 137 ? 11.223 10.401 -3.897 1.00 94.19 137 LYS A O 1
ATOM 1115 N N . PHE A 1 138 ? 12.270 8.545 -3.124 1.00 95.56 138 PHE A N 1
ATOM 1116 C CA . PHE A 1 138 ? 11.739 8.607 -1.763 1.00 95.56 138 PHE A CA 1
ATOM 1117 C C . PHE A 1 138 ? 12.786 8.921 -0.696 1.00 95.56 138 PHE A C 1
ATOM 1119 O O . PHE A 1 138 ? 12.386 9.220 0.424 1.00 95.56 138 PHE A O 1
ATOM 1126 N N . LYS A 1 139 ? 14.080 8.972 -1.045 1.00 96.06 139 LYS A N 1
ATOM 1127 C CA . LYS A 1 139 ? 15.187 9.237 -0.108 1.00 96.06 139 LYS A CA 1
ATOM 1128 C C . LYS A 1 139 ? 15.176 8.253 1.069 1.00 96.06 139 LYS A C 1
ATOM 1130 O O . LYS A 1 139 ? 15.277 8.653 2.223 1.00 96.06 139 LYS A O 1
ATOM 1135 N N . VAL A 1 140 ? 14.997 6.976 0.749 1.00 95.19 140 VAL A N 1
ATOM 1136 C CA . VAL A 1 140 ? 14.914 5.847 1.687 1.00 95.19 140 VAL A CA 1
ATOM 1137 C C . VAL A 1 140 ? 16.037 4.865 1.361 1.00 95.19 140 VAL A C 1
ATOM 1139 O O . VAL A 1 140 ? 16.407 4.769 0.197 1.00 95.19 140 VAL A O 1
ATOM 1142 N N . GLY A 1 141 ? 16.595 4.166 2.349 1.00 96.31 141 GLY A N 1
ATOM 1143 C CA . GLY A 1 141 ? 17.628 3.150 2.109 1.00 96.31 141 GLY A CA 1
ATOM 1144 C C . GLY A 1 141 ? 17.038 1.784 1.749 1.00 96.31 141 GLY A C 1
ATOM 1145 O O . GLY A 1 141 ? 15.995 1.398 2.287 1.00 96.31 141 GLY A O 1
ATOM 1146 N N . ARG A 1 142 ? 17.720 1.026 0.882 1.00 96.38 142 ARG A N 1
ATOM 1147 C CA . ARG A 1 142 ? 17.340 -0.346 0.498 1.00 96.38 142 ARG A CA 1
ATOM 1148 C C . ARG A 1 142 ? 17.070 -1.259 1.691 1.00 96.38 142 ARG A C 1
ATOM 1150 O O . ARG A 1 142 ? 16.044 -1.933 1.700 1.00 96.38 142 ARG A O 1
ATOM 1157 N N . ASP A 1 143 ? 17.927 -1.242 2.708 1.00 96.06 143 ASP A N 1
ATOM 1158 C CA . ASP A 1 143 ? 17.783 -2.111 3.885 1.00 96.06 143 ASP A CA 1
ATOM 1159 C C . ASP A 1 143 ? 16.510 -1.807 4.680 1.00 96.06 143 ASP A C 1
ATOM 1161 O O . ASP A 1 143 ? 15.843 -2.713 5.177 1.00 96.06 143 ASP A O 1
ATOM 1165 N N . GLN A 1 144 ? 16.106 -0.535 4.741 1.00 95.12 144 GLN A N 1
ATOM 1166 C CA . GLN A 1 144 ? 14.853 -0.136 5.378 1.00 95.12 144 GLN A CA 1
ATOM 1167 C C . GLN A 1 144 ? 13.636 -0.658 4.600 1.00 95.12 144 GLN A C 1
ATOM 1169 O O . GLN A 1 144 ? 12.679 -1.150 5.200 1.00 95.12 144 GLN A O 1
ATOM 1174 N N . ILE A 1 145 ? 13.666 -0.577 3.265 1.00 95.88 145 ILE A N 1
ATOM 1175 C CA . ILE A 1 145 ? 12.602 -1.145 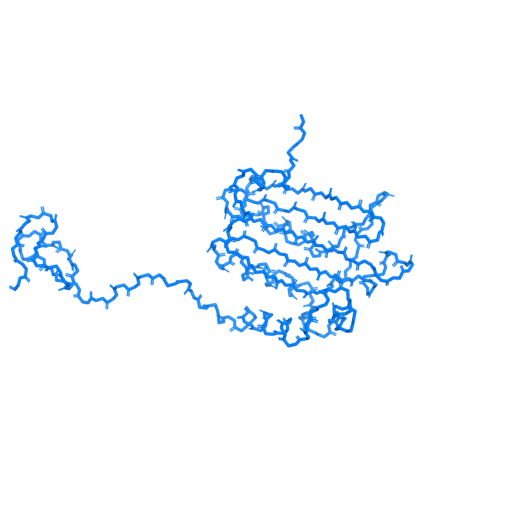2.426 1.00 95.88 145 ILE A CA 1
ATOM 1176 C C . ILE A 1 145 ? 12.537 -2.661 2.634 1.00 95.88 145 ILE A C 1
ATOM 1178 O O . ILE A 1 145 ? 11.464 -3.206 2.892 1.00 95.88 145 ILE A O 1
ATOM 1182 N N . LYS A 1 146 ? 13.690 -3.329 2.534 1.00 96.12 146 LYS A N 1
ATOM 1183 C CA . LYS A 1 146 ? 13.809 -4.786 2.593 1.00 96.12 146 LYS A CA 1
ATOM 1184 C C . LYS A 1 146 ? 13.344 -5.334 3.937 1.00 96.12 146 LYS A C 1
ATOM 1186 O O . LYS A 1 146 ? 12.463 -6.185 3.954 1.00 96.12 146 LYS A O 1
ATOM 1191 N N . SER A 1 147 ? 13.837 -4.770 5.038 1.00 95.12 147 SER A N 1
ATOM 1192 C CA . SER A 1 147 ? 13.449 -5.177 6.395 1.00 95.12 147 SER A CA 1
ATOM 1193 C C . SER A 1 147 ? 11.952 -5.027 6.653 1.00 95.12 147 SER A C 1
ATOM 1195 O O . SER A 1 147 ? 11.350 -5.895 7.281 1.00 95.12 147 SER A O 1
ATOM 1197 N N . THR A 1 148 ? 11.318 -3.972 6.127 1.00 94.94 148 THR A N 1
ATOM 1198 C CA . THR A 1 148 ? 9.870 -3.798 6.291 1.00 94.94 148 THR A CA 1
ATOM 1199 C C . THR A 1 148 ? 9.093 -4.889 5.553 1.00 94.94 148 THR A C 1
ATOM 1201 O O . THR A 1 148 ? 8.165 -5.454 6.120 1.00 94.94 148 THR A O 1
ATOM 1204 N N . TRP A 1 149 ? 9.477 -5.226 4.320 1.00 96.06 149 TRP A N 1
ATOM 1205 C CA . TRP A 1 149 ? 8.856 -6.331 3.582 1.00 96.06 149 TRP A CA 1
ATOM 1206 C C . TRP A 1 149 ? 9.115 -7.688 4.237 1.00 96.06 149 TRP A C 1
ATOM 1208 O O . TRP A 1 149 ? 8.177 -8.453 4.433 1.00 96.06 149 TRP A O 1
ATOM 1218 N N . GLU A 1 150 ? 10.359 -7.977 4.615 1.00 95.00 150 GLU A N 1
ATOM 1219 C CA . GLU A 1 150 ? 10.743 -9.238 5.259 1.00 95.00 150 GLU A CA 1
ATOM 1220 C C . GLU A 1 150 ? 10.006 -9.459 6.582 1.00 95.00 150 GLU A C 1
ATOM 1222 O O . GLU A 1 150 ? 9.569 -10.579 6.847 1.00 95.00 150 GLU A O 1
ATOM 1227 N N . LYS A 1 151 ? 9.786 -8.400 7.374 1.00 93.56 151 LYS A N 1
ATOM 1228 C CA . LYS A 1 151 ? 8.998 -8.466 8.614 1.00 93.56 151 LYS A CA 1
ATOM 1229 C C . LYS A 1 151 ? 7.618 -9.091 8.387 1.00 93.56 151 LYS A C 1
ATOM 1231 O O . LYS A 1 151 ? 7.214 -9.967 9.143 1.00 93.56 151 LYS A O 1
ATOM 1236 N N . TYR A 1 152 ? 6.904 -8.657 7.351 1.00 93.06 152 TYR A N 1
ATOM 1237 C CA . TYR A 1 152 ? 5.552 -9.148 7.076 1.00 93.06 152 TYR A CA 1
ATOM 1238 C C . TYR A 1 152 ? 5.560 -10.428 6.229 1.00 93.06 152 TYR A C 1
ATOM 1240 O O . TYR A 1 152 ? 4.787 -11.344 6.483 1.00 93.06 152 TYR A O 1
ATOM 1248 N N . LEU A 1 153 ? 6.467 -10.576 5.262 1.00 92.31 153 LEU A N 1
ATOM 1249 C CA . LEU A 1 153 ? 6.533 -11.792 4.439 1.00 92.31 153 LEU A CA 1
ATOM 1250 C C . LEU A 1 153 ? 6.985 -13.032 5.224 1.00 92.31 153 LEU A C 1
ATOM 1252 O O . LEU A 1 153 ? 6.578 -14.140 4.893 1.00 92.31 153 LEU A O 1
ATOM 1256 N N . SER A 1 154 ? 7.790 -12.861 6.275 1.00 86.81 154 SER A N 1
ATOM 1257 C CA . SER A 1 154 ? 8.201 -13.965 7.154 1.00 86.81 154 SER A CA 1
ATOM 1258 C C . SER A 1 154 ? 7.109 -14.420 8.130 1.00 86.81 154 SER A C 1
ATOM 1260 O O . SER A 1 154 ? 7.316 -15.384 8.865 1.00 86.81 154 SER A O 1
ATOM 1262 N N . GLY A 1 155 ? 5.961 -13.730 8.176 1.00 68.31 155 GLY A N 1
ATOM 1263 C CA . GLY A 1 155 ? 4.899 -14.007 9.144 1.00 68.31 155 GLY A CA 1
ATOM 1264 C C . GLY A 1 155 ? 5.273 -13.664 10.590 1.00 68.31 155 GLY A C 1
ATOM 1265 O O . GLY A 1 155 ? 4.503 -13.968 11.499 1.00 68.31 155 GLY A O 1
ATOM 1266 N N . GLN A 1 156 ? 6.415 -13.004 10.823 1.00 58.66 156 GLN A N 1
ATOM 1267 C CA . GLN A 1 156 ? 6.831 -12.493 12.133 1.00 58.66 156 GLN A CA 1
ATOM 1268 C C . GLN A 1 156 ? 6.113 -11.180 12.459 1.00 58.66 156 GLN A C 1
ATOM 1270 O O . GLN A 1 156 ? 6.717 -10.145 12.751 1.00 58.66 156 GLN A O 1
ATOM 1275 N N . ILE A 1 157 ? 4.785 -11.212 12.406 1.00 60.94 157 ILE A N 1
ATOM 1276 C CA . ILE A 1 157 ? 3.990 -10.164 13.020 1.00 60.94 157 ILE A CA 1
ATOM 1277 C C . ILE A 1 157 ? 4.050 -10.457 14.511 1.00 60.94 157 ILE A C 1
ATOM 1279 O O . ILE A 1 157 ? 3.357 -11.346 15.005 1.00 60.94 157 ILE A O 1
ATOM 1283 N N . GLU A 1 158 ? 4.896 -9.729 15.237 1.00 51.75 158 GLU A N 1
ATOM 1284 C CA . GLU A 1 158 ? 4.680 -9.568 16.668 1.00 51.75 158 GLU A CA 1
ATOM 1285 C C . GLU A 1 158 ? 3.257 -9.036 16.809 1.00 51.75 158 GLU A C 1
ATOM 1287 O O . GLU A 1 158 ? 2.971 -7.876 16.490 1.00 51.75 158 GLU A O 1
ATOM 1292 N N . ALA A 1 159 ? 2.335 -9.924 17.183 1.00 43.28 159 ALA A N 1
ATOM 1293 C CA . ALA A 1 159 ? 1.020 -9.516 17.612 1.00 43.28 159 ALA A CA 1
ATOM 1294 C C . ALA A 1 159 ? 1.258 -8.385 18.613 1.00 43.28 159 ALA A C 1
ATOM 1296 O O . ALA A 1 159 ? 2.046 -8.548 19.550 1.00 43.28 159 ALA A O 1
ATOM 1297 N N . ALA A 1 160 ? 0.620 -7.227 18.388 1.00 42.97 160 ALA A N 1
ATOM 1298 C CA . ALA A 1 160 ? 0.502 -6.204 19.423 1.00 42.97 160 ALA A CA 1
ATOM 1299 C C . ALA A 1 160 ? 0.249 -6.933 20.744 1.00 42.97 160 ALA A C 1
ATOM 1301 O O . ALA A 1 160 ? -0.517 -7.898 20.683 1.00 42.97 160 ALA A O 1
ATOM 1302 N N . PRO A 1 161 ? 0.882 -6.560 21.874 1.00 39.28 161 PRO A N 1
ATOM 1303 C CA . PRO A 1 161 ? 0.801 -7.334 23.100 1.00 39.28 161 PRO A CA 1
ATOM 1304 C C . PRO A 1 161 ? -0.667 -7.420 23.506 1.00 39.28 161 PRO A C 1
ATOM 1306 O O . PRO A 1 161 ? -1.197 -6.569 24.215 1.00 39.28 161 PRO A O 1
ATOM 1309 N N . SER A 1 162 ? -1.354 -8.455 23.026 1.00 39.50 162 SER A N 1
ATOM 1310 C CA . SER A 1 162 ? -2.555 -8.956 23.629 1.00 39.50 162 SER A CA 1
ATOM 1311 C C . SER A 1 162 ? -2.050 -9.313 24.998 1.00 39.50 162 SER A C 1
ATOM 1313 O O . SER A 1 162 ? -1.144 -10.142 25.112 1.00 39.50 162 SER A O 1
ATOM 1315 N N . THR A 1 163 ? -2.534 -8.596 26.001 1.00 40.75 163 THR A N 1
ATOM 1316 C CA . THR A 1 163 ? -2.333 -8.906 27.403 1.00 40.75 163 THR A CA 1
ATOM 1317 C C . THR A 1 163 ? -2.852 -10.322 27.632 1.00 40.75 163 THR A C 1
ATOM 1319 O O . THR A 1 163 ? -3.958 -10.539 28.111 1.00 40.75 163 THR A O 1
ATOM 1322 N N . GLN A 1 164 ? -2.051 -11.309 27.251 1.00 38.94 164 GLN A N 1
ATOM 1323 C CA . GLN A 1 164 ? -2.095 -12.645 27.775 1.00 38.94 164 GLN A CA 1
ATOM 1324 C C . GLN A 1 164 ? -1.500 -12.502 29.164 1.00 38.94 164 GLN A C 1
ATOM 1326 O O . GLN A 1 164 ? -0.333 -12.785 29.416 1.00 38.94 164 GLN A O 1
ATOM 1331 N N . ALA A 1 165 ? -2.337 -12.020 30.080 1.00 41.06 165 ALA A N 1
ATOM 1332 C CA . ALA A 1 165 ? -2.244 -12.427 31.462 1.00 41.06 165 ALA A CA 1
ATOM 1333 C C . ALA A 1 165 ? -2.603 -13.920 31.508 1.00 41.06 165 ALA A C 1
ATOM 1335 O O . ALA A 1 165 ? -3.641 -14.316 32.026 1.00 41.06 165 ALA A O 1
ATOM 1336 N N . SER A 1 166 ? -1.719 -14.756 30.963 1.00 41.75 166 SER A N 1
ATOM 1337 C CA . SER A 1 166 ? -1.572 -16.156 31.346 1.00 41.75 166 SER A CA 1
ATOM 1338 C C . SER A 1 166 ? -0.869 -16.173 32.705 1.00 41.75 166 SER A C 1
ATOM 1340 O O . SER A 1 166 ? 0.218 -16.713 32.860 1.00 41.75 166 SER A O 1
ATOM 1342 N N . GLY A 1 167 ? -1.446 -15.457 33.669 1.00 47.97 167 GLY A N 1
ATOM 1343 C CA . GLY A 1 167 ? -1.147 -15.617 35.077 1.00 47.97 167 GLY A CA 1
ATOM 1344 C C . GLY A 1 167 ? -2.224 -16.540 35.604 1.00 47.97 167 GLY A C 1
ATOM 1345 O O . GLY A 1 167 ? -3.399 -16.187 35.537 1.00 47.97 167 GLY A O 1
ATOM 1346 N N . GLU A 1 168 ? -1.817 -17.723 36.046 1.00 59.34 168 GLU A N 1
ATOM 1347 C CA . GLU A 1 168 ? -2.628 -18.734 36.722 1.00 59.34 168 GLU A CA 1
ATOM 1348 C C . GLU A 1 168 ? -3.693 -18.076 37.616 1.00 59.34 168 GLU A C 1
ATOM 1350 O O . GLU A 1 168 ? -3.405 -17.546 38.687 1.00 59.34 168 GLU A O 1
ATOM 1355 N N . GLY A 1 169 ? -4.931 -18.009 37.126 1.00 68.62 169 GLY A N 1
ATOM 1356 C CA . GLY A 1 169 ? -6.007 -17.326 37.833 1.00 68.62 169 GLY A CA 1
ATOM 1357 C C . GLY A 1 169 ? -6.455 -18.121 39.056 1.00 68.62 169 GLY A C 1
ATOM 1358 O O . GLY A 1 169 ? -6.585 -19.342 38.986 1.00 68.62 169 GLY A O 1
ATOM 1359 N N . LYS A 1 170 ? -6.743 -17.433 40.164 1.00 85.75 170 LYS A N 1
ATOM 1360 C CA . LYS A 1 170 ? -7.347 -18.050 41.352 1.00 85.75 170 LYS A CA 1
ATOM 1361 C C . LYS A 1 170 ? -8.849 -18.218 41.138 1.00 85.75 170 LYS A C 1
ATOM 1363 O O . LYS A 1 170 ? -9.538 -17.261 40.776 1.00 85.75 170 LYS A O 1
ATOM 1368 N N . VAL A 1 171 ? -9.375 -19.413 41.384 1.00 89.62 171 VAL A N 1
ATOM 1369 C CA . VAL A 1 171 ? -10.824 -19.652 41.389 1.00 89.62 171 VAL A CA 1
ATOM 1370 C C . VAL A 1 171 ? -11.355 -19.373 42.790 1.00 89.62 171 VAL A C 1
ATOM 1372 O O . VAL A 1 171 ? -10.818 -19.867 43.773 1.00 89.62 171 VAL A O 1
ATOM 1375 N N . CYS A 1 172 ? -12.403 -18.559 42.892 1.00 89.94 172 CYS A N 1
ATOM 1376 C CA . CYS A 1 172 ? -13.073 -18.312 44.160 1.00 89.94 172 CYS A CA 1
ATOM 1377 C C . CYS A 1 172 ? -13.854 -19.557 44.592 1.00 89.94 172 CYS A C 1
ATOM 1379 O O . CYS A 1 172 ? -14.786 -19.960 43.901 1.00 89.94 172 CYS A O 1
ATOM 1381 N N . GLU A 1 173 ? -13.549 -20.114 45.761 1.00 88.62 173 GLU A N 1
ATOM 1382 C CA . GLU A 1 173 ? -14.239 -21.305 46.283 1.00 88.62 173 GLU A CA 1
ATOM 1383 C C . GLU A 1 173 ? -15.719 -21.055 46.616 1.00 88.62 173 GLU A C 1
ATOM 1385 O O . GLU A 1 173 ? -16.529 -21.976 46.606 1.00 88.62 173 GLU A O 1
ATOM 1390 N N . LYS A 1 174 ? -16.099 -19.796 46.870 1.00 90.00 174 LYS A N 1
ATOM 1391 C CA . LYS A 1 174 ? -17.464 -19.428 47.269 1.00 90.00 174 LYS A CA 1
ATOM 1392 C C . LYS A 1 174 ? -18.424 -19.225 46.100 1.00 90.00 174 LYS A C 1
ATOM 1394 O O . LYS A 1 174 ? -19.603 -19.538 46.223 1.00 90.00 174 LYS A O 1
ATOM 1399 N N . CYS A 1 175 ? -17.952 -18.652 44.992 1.00 91.38 175 CYS A N 1
ATOM 1400 C CA . CYS A 1 175 ? -18.803 -18.333 43.835 1.00 91.38 175 CYS A CA 1
ATOM 1401 C C . CYS A 1 175 ? -18.331 -18.959 42.516 1.00 91.38 175 CYS A C 1
ATOM 1403 O O . CYS A 1 175 ? -18.989 -18.796 41.494 1.00 91.38 175 CYS A O 1
ATOM 1405 N N . GLY A 1 176 ? -17.191 -19.654 42.509 1.00 86.38 176 GLY A N 1
ATOM 1406 C CA . GLY A 1 176 ? -16.634 -20.303 41.321 1.00 86.38 176 GLY A CA 1
ATOM 1407 C C . GLY A 1 176 ? -16.015 -19.349 40.298 1.00 86.38 176 GLY A C 1
ATOM 1408 O O . GLY A 1 176 ? -15.573 -19.792 39.239 1.00 86.38 176 GLY A O 1
ATOM 1409 N N . LYS A 1 177 ? -15.961 -18.038 40.573 1.00 88.81 177 LYS A N 1
ATOM 1410 C CA . LYS A 1 177 ? -15.421 -17.060 39.623 1.00 88.81 177 LYS A CA 1
ATOM 1411 C C . LYS A 1 177 ? -13.903 -17.151 39.521 1.00 88.81 177 LYS A C 1
ATOM 1413 O O . LYS A 1 177 ? -13.206 -17.187 40.533 1.00 88.81 177 LYS A O 1
ATOM 1418 N N . GLN A 1 178 ? -13.391 -17.122 38.297 1.00 91.31 178 GLN A N 1
ATOM 1419 C CA . GLN A 1 178 ? -11.965 -17.017 38.015 1.00 91.31 178 GLN A CA 1
ATOM 1420 C C . GLN A 1 178 ? -11.503 -15.558 38.157 1.00 91.31 178 GLN A C 1
ATOM 1422 O O . GLN A 1 178 ? -12.067 -14.655 37.537 1.00 91.31 178 GLN A O 1
ATOM 1427 N N . ASN A 1 179 ? -10.493 -15.333 38.994 1.00 86.88 179 ASN A N 1
ATOM 1428 C CA . ASN A 1 179 ? -9.895 -14.032 39.292 1.00 86.88 179 ASN A CA 1
ATOM 1429 C C . ASN A 1 179 ? -8.410 -14.044 38.898 1.00 86.88 179 ASN A C 1
ATOM 1431 O O . ASN A 1 179 ? -7.825 -15.106 38.683 1.00 86.88 179 ASN A O 1
ATOM 1435 N N . LEU A 1 180 ? -7.784 -12.870 38.802 1.00 85.94 180 LEU A N 1
ATOM 1436 C CA . LEU A 1 180 ? -6.355 -12.765 38.493 1.00 85.94 180 LEU A CA 1
ATOM 1437 C C . LEU A 1 180 ? -5.511 -13.325 39.650 1.00 85.94 180 LEU A C 1
ATOM 1439 O O . LEU A 1 180 ? -5.906 -13.226 40.810 1.00 85.94 180 LEU A O 1
ATOM 1443 N N . ALA A 1 181 ? -4.321 -13.856 39.353 1.00 82.56 181 ALA A N 1
ATOM 1444 C CA . ALA A 1 181 ? -3.388 -14.370 40.366 1.00 82.56 181 ALA A CA 1
ATOM 1445 C C . ALA A 1 181 ? -3.051 -13.335 41.460 1.00 82.56 181 ALA A C 1
ATOM 1447 O O . ALA A 1 181 ? -2.835 -13.681 42.620 1.00 82.56 181 ALA A O 1
ATOM 1448 N N . SER A 1 182 ? -3.025 -12.053 41.079 1.00 83.50 182 SER A N 1
ATOM 1449 C CA . SER A 1 182 ? -2.740 -10.906 41.947 1.00 83.50 182 SER A CA 1
ATOM 1450 C C . SER A 1 182 ? -3.951 -10.392 42.737 1.00 83.50 182 SER A C 1
ATOM 1452 O O . SER A 1 182 ? -3.811 -9.458 43.527 1.00 83.50 182 SER A O 1
ATOM 1454 N N . SER A 1 183 ? -5.147 -10.952 42.534 1.00 84.44 183 SER A N 1
ATOM 1455 C CA . SER A 1 183 ? -6.352 -10.529 43.245 1.00 84.44 183 SER A CA 1
ATOM 1456 C C . SER A 1 183 ? -6.348 -11.058 44.683 1.00 84.44 183 SER A C 1
ATOM 1458 O O . SER A 1 183 ? -6.382 -12.264 44.904 1.00 84.44 183 SER A O 1
ATOM 1460 N N . ASN A 1 184 ? -6.369 -10.151 45.665 1.00 89.88 184 ASN A N 1
ATOM 1461 C CA . ASN A 1 184 ? -6.583 -10.502 47.078 1.00 89.88 184 ASN A CA 1
ATOM 1462 C C . ASN A 1 184 ? -8.056 -10.808 47.391 1.00 89.88 184 ASN A C 1
ATOM 1464 O O . ASN A 1 184 ? -8.345 -11.485 48.366 1.00 89.88 184 ASN A O 1
ATOM 1468 N N . PHE A 1 185 ? -8.987 -10.312 46.572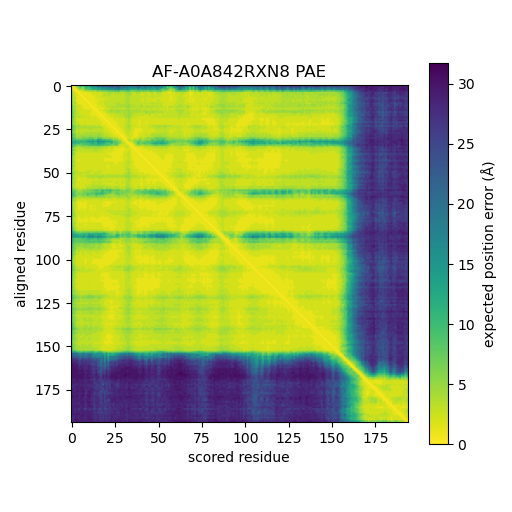 1.00 90.81 185 PHE A N 1
ATOM 1469 C CA . PHE A 1 185 ? -10.424 -10.474 46.780 1.00 90.81 185 PHE A CA 1
ATOM 1470 C C . PHE A 1 185 ? -11.117 -10.893 45.489 1.00 90.81 185 PHE A C 1
ATOM 1472 O O . PHE A 1 185 ? -10.697 -10.511 44.393 1.00 90.81 185 PHE A O 1
ATOM 1479 N N . CYS A 1 186 ? -12.201 -11.653 45.622 1.00 91.50 186 CYS A N 1
ATOM 1480 C CA . CYS A 1 186 ? -13.049 -12.014 44.505 1.00 91.50 186 CYS A CA 1
ATOM 1481 C C . CYS A 1 186 ? -13.807 -10.789 43.996 1.00 91.50 186 CYS A C 1
ATOM 1483 O O . CYS A 1 186 ? -14.518 -10.130 44.753 1.00 91.50 186 CYS A O 1
ATOM 1485 N N . VAL A 1 187 ? -13.709 -10.539 42.689 1.00 89.62 187 VAL A N 1
ATOM 1486 C CA . VAL A 1 187 ? -14.387 -9.416 42.025 1.00 89.62 187 VAL A CA 1
ATOM 1487 C C . VAL A 1 187 ? -15.915 -9.504 42.102 1.00 89.62 187 VAL A C 1
ATOM 1489 O O . VAL A 1 187 ? -16.598 -8.497 41.959 1.00 89.62 187 VAL A O 1
ATOM 1492 N N . GLU A 1 188 ? -16.456 -10.703 42.312 1.00 90.75 188 GLU A N 1
ATOM 1493 C CA . GLU A 1 188 ? -17.893 -10.960 42.245 1.00 90.75 188 GLU A CA 1
ATOM 1494 C C . GLU A 1 188 ? -18.553 -11.017 43.625 1.00 90.75 188 GLU A C 1
ATOM 1496 O O . GLU A 1 188 ? 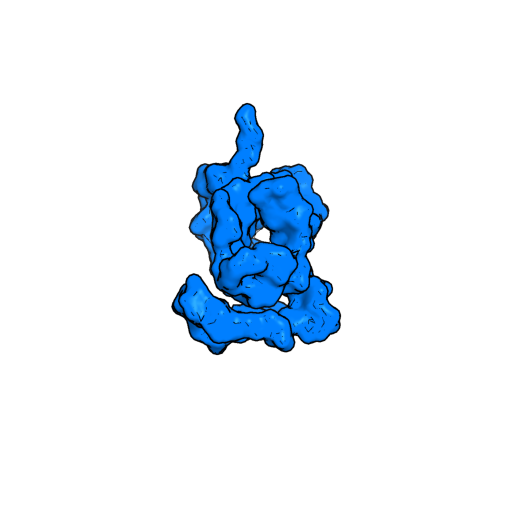-19.600 -10.407 43.823 1.00 90.75 188 GLU A O 1
ATOM 1501 N N . CYS A 1 189 ? -17.944 -11.705 44.595 1.00 92.06 189 CYS A N 1
ATOM 1502 C CA . CYS A 1 189 ? -18.542 -11.892 45.922 1.00 92.06 189 CYS A CA 1
ATOM 1503 C C . CYS A 1 189 ? -17.769 -11.235 47.076 1.00 92.06 189 CYS A C 1
ATOM 1505 O O . CYS A 1 189 ? -18.217 -11.318 48.218 1.00 92.06 189 CYS A O 1
ATOM 1507 N N . GLY A 1 190 ? -16.619 -10.605 46.805 1.00 88.44 190 GLY A N 1
ATOM 1508 C CA . GLY A 1 190 ? -15.794 -9.932 47.815 1.00 88.44 190 GLY A CA 1
ATOM 1509 C C . GLY A 1 190 ? -15.029 -10.864 48.764 1.00 88.44 190 GLY A C 1
ATOM 1510 O O . GLY A 1 190 ? -14.384 -10.378 49.688 1.00 88.44 190 GLY A O 1
ATOM 1511 N N . GLU A 1 191 ? -15.085 -12.182 48.553 1.00 91.38 191 GLU A N 1
ATOM 1512 C CA . GLU A 1 191 ? -14.380 -13.170 49.381 1.00 91.38 191 GLU A CA 1
ATOM 1513 C C . GLU A 1 191 ? -12.858 -13.025 49.260 1.00 91.38 191 GLU A C 1
ATOM 1515 O O . GLU A 1 191 ? -12.355 -12.714 48.178 1.00 91.38 191 GLU A O 1
ATOM 1520 N N . ASN A 1 192 ? -12.121 -13.262 50.345 1.00 91.00 192 ASN A N 1
ATOM 1521 C CA . ASN A 1 192 ? -10.659 -13.225 50.323 1.00 91.00 192 ASN A CA 1
ATOM 1522 C C . ASN A 1 192 ? -10.113 -14.451 49.561 1.00 91.00 192 ASN A C 1
ATOM 1524 O O . ASN A 1 192 ? -10.579 -15.567 49.768 1.00 91.00 192 ASN A O 1
ATOM 1528 N N . LEU A 1 193 ? -9.166 -14.233 48.645 1.00 82.56 193 LEU A N 1
ATOM 1529 C CA . LEU A 1 193 ? -8.576 -15.261 47.773 1.00 82.56 193 LEU A CA 1
ATOM 1530 C C . LEU A 1 193 ? -7.138 -15.634 48.169 1.00 82.56 193 LEU A C 1
ATOM 1532 O O . LEU A 1 193 ? -6.425 -16.246 47.368 1.00 82.56 193 LEU A O 1
ATOM 1536 N N . GLN A 1 194 ? -6.660 -15.180 49.328 1.00 76.44 194 GLN A N 1
ATOM 1537 C CA . GLN A 1 194 ? -5.318 -15.502 49.822 1.00 76.44 194 GLN A CA 1
ATOM 1538 C C . GLN A 1 194 ? -5.182 -16.962 50.229 1.00 76.44 194 GLN A C 1
ATOM 1540 O O . GLN A 1 194 ? -6.043 -17.451 50.989 1.00 76.44 194 GLN A O 1
#

Solvent-accessible surface area (backbone atoms only — not comparable to full-atom values): 11281 Å² total; per-residue (Å²): 134,82,87,50,27,63,64,50,36,57,76,72,45,43,84,74,39,52,72,48,73,49,68,49,48,40,87,41,52,46,80,47,101,92,49,73,42,44,44,55,60,51,54,51,48,52,53,42,44,74,79,17,90,67,45,36,77,36,74,51,73,56,100,52,38,40,36,37,25,39,27,18,63,89,69,52,37,37,36,40,39,39,40,40,57,57,80,89,59,84,71,45,26,88,33,36,35,34,41,37,39,41,22,30,85,54,65,64,61,55,43,52,48,51,51,54,56,28,62,75,33,98,84,38,51,74,88,67,50,58,56,73,58,45,29,70,78,65,74,48,57,69,66,62,51,48,52,53,50,48,40,51,75,69,64,62,64,76,68,72,84,68,84,73,74,82,49,76,52,43,65,34,91,88,79,66,48,78,36,54,59,86,42,59,47,36,92,86,79,64,46,78,61,119

Sequence (194 aa):
MGRNAKKEAKQKGFKKLPMTTLYGRPKSMKMMFSKYKPDTVREIGEYMKSIDPSFVETSSGGGRNNTFYLLAEQKKLYVELLDKMGGFNVHNASNHVEKIEIYTENQNHVQDIVNVINGIWDDGIFPHMEWDKLEKKFKVGRDQIKSTWEKYLSGQIEAAPSTQASGEGKVCEKCGKQNLASSNFCVECGENLQ

Nearest PDB structures (foldseek):
  2fpn-assembly1_A-2  TM=3.755E-01  e=2.002E-02  Bacillus subtilis
  4d7r-assembly1_A  TM=3.543E-01  e=6.522E-02  Rickettsia prowazekii str. Madrid E
  4ytx-assembly4_L  TM=3.621E-01  e=8.766E-01  Saccharomyces cerevisiae S288C
  1omo-assembly1_A  TM=2.976E-01  e=4.070E+00  Archaeoglobus fulgidus

pLDDT: mean 89.51, std 13.58, range [38.94, 98.62]

Mean predicted aligned error: 10.53 Å

Radius of gyration: 22.44 Å; Cα contacts (8 Å, |Δi|>4): 323; chains: 1; bounding box: 39×38×71 Å

Foldseek 3Di:
DDDDLVVVCVVVVLVVFDKAKAKAFAPFWDDDPQDIDGVLLVLLQVVLVVVAVVWDWDWDDHDFWIWIWIDRDVQSKIKIKIKGAQDDDPGDRLRIMIMIMIRHPDVVSVLVSLVSRQVSDPNGGVVRGPQVCRCVVVVDHPVVNVVSSCCSVVVVPPDDPPPPLPAQWQQDPPPRDTHRPPDQADPPPRHGRD